Protein AF-A0A6P4YAH0-F1 (afdb_monomer)

Sequence (211 aa):
MAAAREEGESKFSLWLSGQLQDLNVDHEVYGTYISGILDSAETEEEKNEALVDFLSEFVEEDVEETCNRIVQTWLRLTAEAAAADRTDQPDKKTVASVMEKQAATIVKKQGNEENNAATKQALLAQYAEVSDEEDEGYSYSEETSNSDLLGFKNMNKSNVQQAEKQAREKAKEEVRVKREKDKMQREKDKQKAAERKEKEKKRTQKGERRR

Foldseek 3Di:
DPVLQVVLVVVLLVVVCVLCVVLVHDSVPCVVVLVVLLPDPDDLVSSLVVQLVVCCVRDVPCSSVSSNVSNVSSVVSNVVSVVVVVVPPDPVVVVVVVVVVVVVVPPPPPDDPVVVVVVVVVVVVVVVVVPPPPDDDPDPDPDDDPPVVPDDDPCPVVVVVVVVVVVVVVVVVVVVVVVVVVVVVVVVVVVVVVVVVVVVVVVVVVVVVVD

Radius of gyration: 35.67 Å; Cα contacts (8 Å, |Δi|>4): 61; chains: 1; bounding box: 90×43×95 Å

pLDDT: mean 75.58, std 16.95, range [34.34, 94.38]

InterPro domains:
  IPR037666 Coiled-coil domain-containing protein 43 [PTHR31684] (3-211)
  IPR058771 CCDC43, PWI-like domain [PF26091] (8-76)
  IPR060469 Coiled-coil domain-containing protein 43, C-terminal domain [PF27916] (156-211)

Solvent-accessible surface area (backbone atoms only — not comparable to full-atom values): 12359 Å² total; per-residue (Å²): 109,68,66,47,49,54,51,31,49,53,55,44,53,60,51,50,36,54,53,28,50,76,65,74,41,65,36,86,70,47,47,60,53,53,50,53,53,69,70,44,95,65,53,74,68,55,42,36,52,56,40,33,64,61,43,48,79,75,34,92,69,66,38,64,61,51,33,51,51,51,54,52,51,51,55,50,35,53,49,50,25,58,48,54,47,58,70,71,45,76,52,70,66,57,52,50,52,50,50,51,55,51,51,71,68,59,73,68,82,71,92,57,68,66,62,53,52,53,53,53,50,52,52,49,50,63,56,51,72,74,69,74,75,90,75,93,73,95,70,90,74,79,85,77,79,83,71,79,81,70,85,70,80,79,51,64,67,58,51,51,53,50,51,53,51,51,51,55,50,50,56,53,48,53,54,50,52,50,53,49,51,55,50,53,51,54,52,52,53,52,49,54,52,49,51,50,54,49,53,49,52,55,54,55,57,59,54,59,79,73,104

Structure (mmCIF, N/CA/C/O backbone):
data_AF-A0A6P4YAH0-F1
#
_entry.id   AF-A0A6P4YAH0-F1
#
loop_
_atom_site.group_PDB
_atom_site.id
_atom_site.type_symbol
_atom_site.label_atom_id
_atom_site.label_alt_id
_atom_site.label_comp_id
_atom_site.label_asym_id
_atom_site.label_entity_id
_atom_site.label_seq_id
_atom_site.pdbx_PDB_ins_code
_atom_site.Cartn_x
_atom_site.Cartn_y
_atom_site.Cartn_z
_atom_site.occupancy
_atom_site.B_iso_or_equiv
_atom_site.auth_seq_id
_atom_site.auth_comp_id
_atom_site.auth_asym_id
_atom_site.auth_atom_id
_atom_site.pdbx_PDB_model_num
ATOM 1 N N . MET A 1 1 ? -4.296 -2.639 5.238 1.00 51.50 1 MET A N 1
ATOM 2 C CA . MET A 1 1 ? -2.982 -1.978 5.385 1.00 51.50 1 MET A CA 1
ATOM 3 C C . MET A 1 1 ? -1.886 -2.580 4.503 1.00 51.50 1 MET A C 1
ATOM 5 O O . MET A 1 1 ? -1.591 -1.944 3.507 1.00 51.50 1 MET A O 1
ATOM 9 N N . ALA A 1 2 ? -1.301 -3.761 4.764 1.00 52.31 2 ALA A N 1
ATOM 10 C CA . ALA A 1 2 ? -0.191 -4.270 3.924 1.00 52.31 2 ALA A CA 1
ATOM 11 C C . ALA A 1 2 ? -0.632 -4.822 2.547 1.00 52.31 2 ALA A C 1
ATOM 13 O O . ALA A 1 2 ? -0.061 -4.456 1.527 1.00 52.31 2 ALA A O 1
ATOM 14 N N . ALA A 1 3 ? -1.709 -5.615 2.510 1.00 57.88 3 ALA A N 1
ATOM 15 C CA . ALA A 1 3 ? -2.154 -6.305 1.292 1.00 57.88 3 ALA A CA 1
ATOM 16 C C . ALA A 1 3 ? -2.595 -5.359 0.155 1.00 57.88 3 ALA A C 1
ATOM 18 O O . ALA A 1 3 ? -2.270 -5.588 -1.001 1.00 57.88 3 ALA A O 1
ATOM 19 N N . ALA A 1 4 ? -3.279 -4.255 0.476 1.00 60.84 4 ALA A N 1
ATOM 20 C CA . ALA A 1 4 ? -3.731 -3.290 -0.534 1.00 60.84 4 ALA A CA 1
ATOM 21 C C . ALA A 1 4 ? -2.570 -2.511 -1.181 1.00 60.84 4 ALA A C 1
ATOM 23 O O . ALA A 1 4 ? -2.676 -2.075 -2.326 1.00 60.84 4 ALA A O 1
ATOM 24 N N . ARG A 1 5 ? -1.457 -2.339 -0.452 1.00 64.69 5 ARG A N 1
ATOM 25 C CA . ARG A 1 5 ? -0.238 -1.715 -0.980 1.00 64.69 5 ARG A CA 1
ATOM 26 C C . ARG A 1 5 ? 0.499 -2.677 -1.917 1.00 64.69 5 ARG A C 1
ATOM 28 O O . ARG A 1 5 ? 0.848 -2.265 -3.016 1.00 64.69 5 ARG A O 1
ATOM 35 N N . GLU A 1 6 ? 0.629 -3.949 -1.531 1.00 70.25 6 GLU A N 1
ATOM 36 C CA . GLU A 1 6 ? 1.206 -5.002 -2.388 1.00 70.25 6 GLU A CA 1
ATOM 37 C C . GLU A 1 6 ? 0.385 -5.247 -3.666 1.00 70.25 6 GLU A C 1
ATOM 39 O O . GLU A 1 6 ? 0.952 -5.476 -4.734 1.00 70.25 6 GLU A O 1
ATOM 44 N N . GLU A 1 7 ? -0.948 -5.166 -3.602 1.00 75.25 7 GLU A N 1
ATOM 45 C CA . GLU A 1 7 ? -1.806 -5.289 -4.790 1.00 75.25 7 GLU A CA 1
ATOM 46 C C . GLU A 1 7 ? -1.615 -4.123 -5.774 1.00 75.25 7 GLU A C 1
ATOM 48 O O . GLU A 1 7 ? -1.577 -4.334 -6.989 1.00 75.25 7 GLU A O 1
ATOM 53 N N . GLY A 1 8 ? -1.472 -2.895 -5.262 1.00 77.38 8 GLY A N 1
ATOM 54 C CA . GLY A 1 8 ? -1.185 -1.714 -6.080 1.00 77.38 8 GLY A CA 1
ATOM 55 C C . GLY A 1 8 ? 0.176 -1.801 -6.773 1.00 77.38 8 GLY A C 1
ATOM 56 O O . GLY A 1 8 ? 0.282 -1.492 -7.960 1.00 77.38 8 GLY A O 1
ATOM 57 N N . GLU A 1 9 ? 1.183 -2.291 -6.052 1.00 79.94 9 GLU A N 1
ATOM 58 C CA . GLU A 1 9 ? 2.537 -2.519 -6.559 1.00 79.94 9 GLU A CA 1
ATOM 59 C C . GLU A 1 9 ? 2.562 -3.630 -7.616 1.00 79.94 9 GLU A C 1
ATOM 61 O O . GLU A 1 9 ? 3.071 -3.427 -8.713 1.00 79.94 9 GLU A O 1
ATOM 66 N N . SER A 1 10 ? 1.872 -4.747 -7.370 1.00 84.75 10 SER A N 1
ATOM 67 C CA . SER A 1 10 ? 1.739 -5.847 -8.337 1.00 84.75 10 SER A CA 1
ATOM 68 C C . SER A 1 10 ? 1.059 -5.403 -9.638 1.00 84.75 10 SER A C 1
ATOM 70 O O . SER A 1 10 ? 1.478 -5.770 -10.739 1.00 84.75 10 SER A O 1
ATOM 72 N N . LYS A 1 11 ? 0.006 -4.582 -9.529 1.00 88.94 11 LYS A N 1
ATOM 73 C CA . LYS A 1 11 ? -0.699 -4.005 -10.682 1.00 88.94 11 LYS A CA 1
ATOM 74 C C . LYS A 1 11 ? 0.187 -3.028 -11.454 1.00 88.94 11 LYS A C 1
ATOM 76 O O . LYS A 1 11 ? 0.106 -2.989 -12.681 1.00 88.94 11 LYS A O 1
ATOM 81 N N . PHE A 1 12 ? 1.019 -2.259 -10.754 1.00 91.69 12 PHE A N 1
ATOM 82 C CA . PHE A 1 12 ? 1.992 -1.378 -11.384 1.00 91.69 12 PHE A CA 1
ATOM 83 C C . PHE A 1 12 ? 3.076 -2.170 -12.115 1.00 91.69 12 PHE A C 1
ATOM 85 O O . PHE A 1 12 ? 3.307 -1.901 -13.288 1.00 91.69 12 PHE A O 1
ATOM 92 N N . SER A 1 13 ? 3.684 -3.178 -11.482 1.00 90.44 13 SER A N 1
ATOM 93 C CA . SER A 1 13 ? 4.742 -3.989 -12.097 1.00 90.44 13 SER A CA 1
ATOM 94 C C . SER A 1 13 ? 4.273 -4.675 -13.381 1.00 90.44 13 SER A C 1
ATOM 96 O O . SER A 1 13 ? 5.016 -4.718 -14.357 1.00 90.44 13 SER A O 1
ATOM 98 N N . LEU A 1 14 ? 3.024 -5.154 -13.414 1.00 91.75 14 LEU A N 1
ATOM 99 C CA . LEU A 1 14 ? 2.434 -5.787 -14.598 1.00 91.75 14 LEU A CA 1
ATOM 100 C C . LEU A 1 14 ? 2.122 -4.788 -15.724 1.00 91.75 14 LEU A C 1
ATOM 102 O O . LEU A 1 14 ? 2.162 -5.137 -16.900 1.00 91.75 14 LEU A O 1
ATOM 106 N N . TRP A 1 15 ? 1.800 -3.541 -15.378 1.00 94.06 15 TRP A N 1
ATOM 107 C CA . TRP A 1 15 ? 1.650 -2.468 -16.361 1.00 94.06 15 TRP A CA 1
ATOM 108 C C . TRP A 1 15 ? 3.010 -1.996 -16.891 1.00 94.06 15 TRP A C 1
ATOM 110 O O . TRP A 1 15 ? 3.167 -1.809 -18.097 1.00 94.06 15 TRP A O 1
ATOM 120 N N . LEU A 1 16 ? 3.992 -1.834 -16.001 1.00 92.62 16 LEU A N 1
ATOM 121 C CA . LEU A 1 16 ? 5.344 -1.406 -16.341 1.00 92.62 16 LEU A CA 1
ATOM 122 C C . LEU A 1 16 ? 6.031 -2.430 -17.249 1.00 92.62 16 LEU A C 1
ATOM 124 O O . LEU A 1 16 ? 6.678 -2.034 -18.210 1.00 92.62 16 LEU A O 1
ATOM 128 N N . SER A 1 17 ? 5.850 -3.731 -17.001 1.00 91.94 17 SER A N 1
ATOM 129 C CA . SER A 1 17 ? 6.415 -4.773 -17.864 1.00 91.94 17 SER A CA 1
ATOM 130 C C . SER A 1 17 ? 5.880 -4.706 -19.292 1.00 91.94 17 SER A C 1
ATOM 132 O O . SER A 1 17 ? 6.672 -4.753 -20.228 1.00 91.94 17 SER A O 1
ATOM 134 N N . GLY A 1 18 ? 4.568 -4.517 -19.467 1.00 91.62 18 GLY A N 1
ATOM 135 C CA . GLY A 1 18 ? 3.970 -4.309 -20.788 1.00 91.62 18 GLY A CA 1
ATOM 136 C C . GLY A 1 18 ? 4.511 -3.053 -21.472 1.00 91.62 18 GLY A C 1
ATOM 137 O O . GLY A 1 18 ? 4.850 -3.090 -22.649 1.00 91.62 18 GLY A O 1
ATOM 138 N N . GLN A 1 19 ? 4.681 -1.967 -20.714 1.00 90.56 19 GLN A N 1
ATOM 139 C CA . GLN A 1 19 ? 5.218 -0.723 -21.256 1.00 90.56 19 GLN A CA 1
ATOM 140 C C . GLN A 1 19 ? 6.675 -0.845 -21.716 1.00 90.56 19 GLN A C 1
ATOM 142 O O . GLN A 1 19 ? 7.034 -0.355 -22.781 1.00 90.56 19 GLN A O 1
ATOM 147 N N . LEU A 1 20 ? 7.520 -1.497 -20.916 1.00 89.50 20 LEU A N 1
ATOM 148 C CA . LEU A 1 20 ? 8.922 -1.725 -21.264 1.00 89.50 20 LEU A CA 1
ATOM 149 C C . LEU A 1 20 ? 9.048 -2.696 -22.440 1.00 89.50 20 LEU A C 1
ATOM 151 O O . LEU A 1 20 ? 9.897 -2.497 -23.302 1.00 89.50 20 LEU A O 1
ATOM 155 N N . GLN A 1 21 ? 8.163 -3.691 -22.526 1.00 89.69 21 GLN A N 1
ATOM 156 C CA . GLN A 1 21 ? 8.115 -4.616 -23.653 1.00 89.69 21 GLN A CA 1
ATOM 157 C C . GLN A 1 21 ? 7.769 -3.907 -24.972 1.00 89.69 21 GLN A C 1
ATOM 159 O O . GLN A 1 21 ? 8.399 -4.198 -25.989 1.00 89.69 21 GLN A O 1
ATOM 164 N N . ASP A 1 22 ? 6.830 -2.957 -24.958 1.00 89.25 22 ASP A N 1
ATOM 165 C CA . ASP A 1 22 ? 6.484 -2.145 -26.134 1.00 89.25 22 ASP A CA 1
ATOM 166 C C . ASP A 1 22 ? 7.658 -1.260 -26.591 1.00 89.25 22 ASP A C 1
ATOM 168 O O . 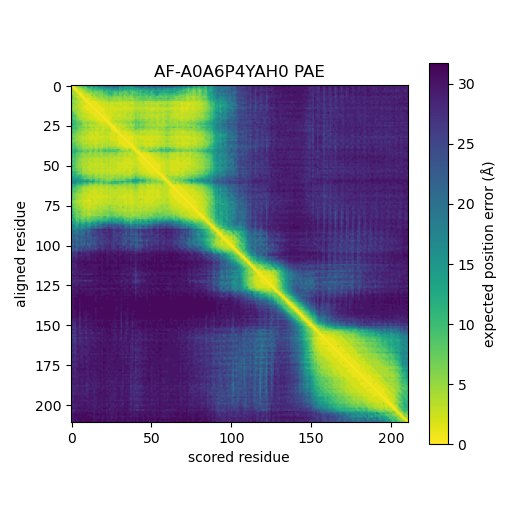ASP A 1 22 ? 7.848 -1.037 -27.786 1.00 89.25 22 ASP A O 1
ATOM 172 N N . LEU A 1 23 ? 8.484 -0.809 -25.642 1.00 85.75 23 LEU A N 1
ATOM 173 C CA . LEU A 1 23 ? 9.707 -0.033 -25.881 1.00 85.75 23 LEU A CA 1
ATOM 174 C C . LEU A 1 23 ? 10.931 -0.910 -26.190 1.00 85.75 23 LEU A C 1
ATOM 176 O O . LEU A 1 23 ? 12.027 -0.392 -26.381 1.00 85.75 23 LEU A O 1
ATOM 180 N N . ASN A 1 24 ? 10.758 -2.236 -26.245 1.00 85.00 24 ASN A N 1
ATOM 181 C CA . ASN A 1 24 ? 11.826 -3.214 -26.453 1.00 85.00 24 ASN A CA 1
ATOM 182 C C . ASN A 1 24 ? 12.952 -3.144 -25.390 1.00 85.00 24 ASN A C 1
ATOM 184 O O . ASN A 1 24 ? 14.110 -3.460 -25.669 1.00 85.00 24 ASN A O 1
ATOM 188 N N . VAL A 1 25 ? 12.593 -2.750 -24.164 1.00 86.44 25 VAL A N 1
ATOM 189 C CA . VAL A 1 25 ? 13.450 -2.687 -22.972 1.00 86.44 25 VAL A CA 1
ATOM 190 C C . VAL A 1 25 ? 13.214 -3.924 -22.099 1.00 86.44 25 VAL A C 1
ATOM 192 O O . VAL A 1 25 ? 12.079 -4.362 -21.901 1.00 86.44 25 VAL A O 1
ATOM 195 N N . ASP A 1 26 ? 14.286 -4.501 -21.552 1.00 89.38 26 ASP A N 1
ATOM 196 C CA . ASP A 1 26 ? 14.199 -5.711 -20.728 1.00 89.38 26 ASP A CA 1
ATOM 197 C C . ASP A 1 26 ? 13.546 -5.441 -19.358 1.00 89.38 26 ASP A C 1
ATOM 199 O O . ASP A 1 26 ? 14.162 -4.946 -18.411 1.00 89.38 26 ASP A O 1
ATOM 203 N N . HIS A 1 27 ? 12.270 -5.797 -19.240 1.00 86.81 27 HIS A N 1
ATOM 204 C CA . HIS A 1 27 ? 11.507 -5.595 -18.015 1.00 86.81 27 HIS A CA 1
ATOM 205 C C . HIS A 1 27 ? 11.985 -6.428 -16.811 1.00 86.81 27 HIS A C 1
ATOM 207 O O . HIS A 1 27 ? 11.740 -6.002 -15.680 1.00 86.81 27 HIS A O 1
ATOM 213 N N . GLU A 1 28 ? 12.647 -7.578 -17.006 1.00 86.12 28 GLU A N 1
ATOM 214 C CA . GLU A 1 28 ? 13.105 -8.424 -15.890 1.00 86.12 28 GLU A CA 1
ATOM 215 C C . GLU A 1 28 ? 14.269 -7.766 -15.144 1.00 86.12 28 GLU A C 1
ATOM 217 O O . GLU A 1 28 ? 14.359 -7.840 -13.916 1.00 86.12 28 GLU A O 1
ATOM 222 N N . VAL A 1 29 ? 15.130 -7.068 -15.886 1.00 87.00 29 VAL A N 1
ATOM 223 C CA . VAL A 1 29 ? 16.277 -6.345 -15.332 1.00 87.00 29 VAL A CA 1
ATOM 224 C C . VAL A 1 29 ? 15.857 -4.952 -14.867 1.00 87.00 29 VAL A C 1
ATOM 226 O O . VAL A 1 29 ? 16.105 -4.569 -13.723 1.00 87.00 29 VAL A O 1
ATOM 229 N N . TYR A 1 30 ? 15.179 -4.195 -15.729 1.00 89.56 30 TYR A N 1
ATOM 230 C CA . TYR A 1 30 ? 14.964 -2.764 -15.512 1.00 89.56 30 TYR A CA 1
ATOM 231 C C . TYR A 1 30 ? 13.688 -2.438 -14.731 1.00 89.56 30 TYR A C 1
ATOM 233 O O . TYR A 1 30 ? 13.609 -1.382 -14.106 1.00 89.56 30 TYR A O 1
ATOM 241 N N . GLY A 1 31 ? 12.711 -3.349 -14.677 1.00 89.88 31 GLY A N 1
ATOM 242 C CA . GLY A 1 31 ? 11.470 -3.129 -13.930 1.00 89.88 31 GLY A CA 1
ATOM 243 C C . GLY A 1 31 ? 11.699 -2.946 -12.425 1.00 89.88 31 GLY A C 1
ATOM 244 O O . GLY A 1 31 ? 11.070 -2.090 -11.800 1.00 89.88 31 GLY A O 1
ATOM 245 N N . THR A 1 32 ? 12.638 -3.700 -11.844 1.00 90.44 32 THR A N 1
ATOM 246 C CA . THR A 1 32 ? 12.995 -3.585 -10.417 1.00 90.44 32 THR A CA 1
ATOM 247 C C . THR A 1 32 ? 13.746 -2.290 -10.117 1.00 90.44 32 THR A C 1
ATOM 249 O O . THR A 1 32 ? 13.465 -1.636 -9.115 1.00 90.44 32 THR A O 1
ATOM 252 N N . TYR A 1 33 ? 14.641 -1.878 -11.017 1.00 91.38 33 TYR A N 1
ATOM 253 C CA . TYR A 1 33 ? 15.384 -0.626 -10.907 1.00 91.38 33 TYR A CA 1
ATOM 254 C C . TYR A 1 33 ? 14.462 0.597 -10.996 1.00 91.38 33 TYR A C 1
ATOM 256 O O . TYR A 1 33 ? 14.488 1.451 -10.113 1.00 91.38 33 TYR A O 1
ATOM 264 N N . ILE A 1 34 ? 13.575 0.632 -11.995 1.00 91.31 34 ILE A N 1
ATOM 265 C CA . ILE A 1 34 ? 12.576 1.697 -12.164 1.00 91.31 34 ILE A CA 1
ATOM 266 C C . ILE A 1 34 ? 11.644 1.773 -10.951 1.00 91.31 34 ILE A C 1
ATOM 268 O O . ILE A 1 34 ? 11.363 2.861 -10.454 1.00 91.31 34 ILE A O 1
ATOM 272 N N . SER A 1 35 ? 11.197 0.626 -10.433 1.00 90.81 35 SER A N 1
ATOM 273 C CA . SER A 1 35 ? 10.380 0.595 -9.212 1.00 90.81 35 SER A CA 1
ATOM 274 C C . SER A 1 35 ? 11.147 1.158 -8.008 1.00 90.81 35 SER A C 1
ATOM 276 O O . SER A 1 35 ? 10.574 1.896 -7.213 1.00 90.81 35 SER A O 1
ATOM 278 N N . GLY A 1 36 ? 12.453 0.888 -7.911 1.00 90.81 36 GLY A N 1
ATOM 279 C CA . GLY A 1 36 ? 13.329 1.457 -6.884 1.00 90.81 36 GLY A CA 1
ATOM 280 C C . GLY A 1 36 ? 13.497 2.976 -6.984 1.00 90.81 36 GLY A C 1
ATOM 281 O O . GLY A 1 36 ? 13.461 3.651 -5.957 1.00 90.81 36 GLY A O 1
ATOM 282 N N . ILE A 1 37 ? 13.614 3.527 -8.200 1.00 91.56 37 ILE A N 1
ATOM 283 C CA . ILE A 1 37 ? 13.606 4.986 -8.423 1.00 91.56 37 ILE A CA 1
ATOM 284 C C . ILE A 1 37 ? 12.273 5.577 -7.945 1.00 91.56 37 ILE A C 1
ATOM 286 O O . ILE A 1 37 ? 12.234 6.594 -7.261 1.00 91.56 37 ILE A O 1
ATOM 290 N N . LEU A 1 38 ? 11.155 4.924 -8.258 1.00 90.19 38 LEU A N 1
ATOM 291 C CA . LEU A 1 38 ? 9.823 5.435 -7.933 1.00 90.19 38 LEU A CA 1
ATOM 292 C C . LEU A 1 38 ? 9.454 5.329 -6.445 1.00 90.19 38 LEU A C 1
ATOM 294 O O . LEU A 1 38 ? 8.657 6.144 -5.962 1.00 90.19 38 LEU A O 1
ATOM 298 N N . ASP A 1 39 ? 10.026 4.370 -5.714 1.00 88.56 39 ASP A N 1
ATOM 299 C CA . ASP A 1 39 ? 9.864 4.220 -4.259 1.00 88.56 39 ASP A CA 1
ATOM 300 C C . ASP A 1 39 ? 10.841 5.102 -3.453 1.00 88.56 39 ASP A C 1
ATOM 302 O O . ASP A 1 39 ? 10.742 5.179 -2.226 1.00 88.56 39 ASP A O 1
ATOM 306 N N . SER A 1 40 ? 11.752 5.830 -4.117 1.00 87.62 40 SER A N 1
ATOM 307 C CA . SER A 1 40 ? 12.626 6.804 -3.453 1.00 87.62 40 SER A CA 1
ATOM 308 C C . SER A 1 40 ? 11.806 7.910 -2.761 1.00 87.62 40 SER A C 1
ATOM 310 O O . SER A 1 40 ? 10.653 8.193 -3.106 1.00 87.62 40 SER A O 1
ATOM 312 N N . ALA A 1 41 ? 12.387 8.561 -1.751 1.00 80.69 41 ALA A N 1
ATOM 313 C CA . ALA A 1 41 ? 11.739 9.663 -1.028 1.00 80.69 41 ALA A CA 1
ATOM 314 C C . ALA A 1 41 ? 11.835 11.023 -1.759 1.00 80.69 41 ALA A C 1
ATOM 316 O O . ALA A 1 41 ? 11.549 12.057 -1.156 1.00 80.69 41 ALA A O 1
ATOM 317 N N . GLU A 1 42 ? 12.260 11.014 -3.022 1.00 84.88 42 GLU A N 1
ATOM 318 C CA . GLU A 1 42 ? 12.498 12.190 -3.866 1.00 84.88 42 GLU A CA 1
ATOM 319 C C . GLU A 1 42 ? 11.190 12.784 -4.413 1.00 84.88 42 GLU A C 1
ATOM 321 O O . GLU A 1 42 ? 10.121 12.153 -4.355 1.00 84.88 42 GLU A O 1
ATOM 326 N N . THR A 1 43 ? 11.255 14.017 -4.923 1.00 89.50 43 THR A N 1
ATOM 327 C CA . THR A 1 43 ? 10.088 14.683 -5.520 1.00 89.50 43 THR A CA 1
ATOM 328 C C . THR A 1 43 ? 9.688 14.052 -6.854 1.00 89.50 43 THR A C 1
ATOM 330 O O . THR A 1 43 ? 10.410 13.244 -7.437 1.00 89.50 43 THR A O 1
ATOM 333 N N . GLU A 1 44 ? 8.495 14.398 -7.348 1.00 88.00 44 GLU A N 1
ATOM 334 C CA . GLU A 1 44 ? 8.029 13.941 -8.662 1.00 88.00 44 GLU A CA 1
ATOM 335 C C . GLU A 1 44 ? 8.995 14.367 -9.775 1.00 88.00 44 GLU A C 1
ATOM 337 O O . GLU A 1 44 ? 9.295 13.567 -10.661 1.00 88.00 44 GLU A O 1
ATOM 342 N N . GLU A 1 45 ? 9.515 15.596 -9.700 1.00 89.38 45 GLU A N 1
ATOM 343 C CA . GLU A 1 45 ? 10.476 16.120 -10.669 1.00 89.38 45 GLU A CA 1
ATOM 344 C C . GLU A 1 45 ? 11.805 15.357 -10.640 1.00 89.38 45 GLU A C 1
ATOM 346 O O . GLU A 1 45 ? 12.295 14.971 -11.696 1.00 89.38 45 GLU A O 1
ATOM 351 N N . GLU A 1 46 ? 12.348 15.076 -9.453 1.00 91.94 46 GLU A N 1
ATOM 352 C CA . GLU A 1 46 ? 13.607 14.332 -9.286 1.00 91.94 46 GLU A CA 1
ATOM 353 C C . GLU A 1 46 ? 13.485 12.888 -9.800 1.00 91.94 46 GLU A C 1
ATOM 355 O O . GLU A 1 46 ? 14.354 12.399 -10.523 1.00 91.94 46 GLU A O 1
ATOM 360 N N . LYS A 1 47 ? 12.360 12.220 -9.509 1.00 91.69 47 LYS A N 1
ATOM 361 C CA . LYS A 1 47 ? 12.072 10.871 -10.026 1.00 91.69 47 LYS A CA 1
ATOM 362 C C . LYS A 1 47 ? 11.977 10.846 -11.542 1.00 91.69 47 LYS A C 1
ATOM 364 O O . LYS A 1 47 ? 12.406 9.878 -12.165 1.00 91.69 47 LYS A O 1
ATOM 369 N N . ASN A 1 48 ? 11.382 11.883 -12.125 1.00 91.31 48 ASN A N 1
ATOM 370 C CA . ASN A 1 48 ? 11.258 12.014 -13.567 1.00 91.31 48 ASN A CA 1
ATOM 371 C C . ASN A 1 48 ? 12.623 12.277 -14.212 1.00 91.31 48 ASN A C 1
ATOM 373 O O . ASN A 1 48 ? 12.965 11.601 -15.172 1.00 91.31 48 ASN A O 1
ATOM 377 N N . GLU A 1 49 ? 13.437 13.168 -13.641 1.00 92.88 49 GLU A N 1
ATOM 378 C CA . GLU A 1 49 ? 14.802 13.435 -14.110 1.00 92.88 49 GLU A CA 1
ATOM 379 C C . GLU A 1 49 ? 15.666 12.165 -14.089 1.00 92.88 49 GLU A C 1
ATOM 381 O O . GLU A 1 49 ? 16.268 11.821 -15.104 1.00 92.88 49 GLU A O 1
ATOM 386 N N . ALA A 1 50 ? 15.647 11.407 -12.986 1.00 93.06 50 ALA A N 1
ATOM 387 C CA . ALA A 1 50 ? 16.364 10.136 -12.879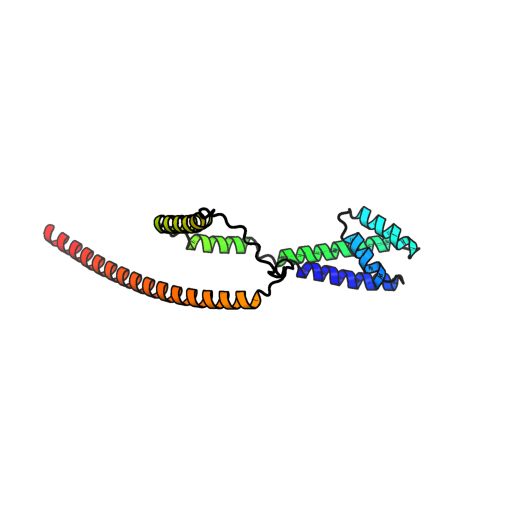 1.00 93.06 50 ALA A CA 1
ATOM 388 C C . ALA A 1 50 ? 15.868 9.087 -13.892 1.00 93.06 50 ALA A C 1
ATOM 390 O O . ALA A 1 50 ? 16.660 8.340 -14.466 1.00 93.06 50 ALA A O 1
ATOM 391 N N . LEU A 1 51 ? 14.553 9.031 -14.131 1.00 92.31 51 LEU A N 1
ATOM 392 C CA . LEU A 1 51 ? 13.960 8.143 -15.131 1.00 92.31 51 LEU A CA 1
ATOM 393 C C . LEU A 1 51 ? 14.312 8.544 -16.560 1.00 92.31 51 LEU A C 1
ATOM 395 O O . LEU A 1 51 ? 14.543 7.659 -17.377 1.00 92.31 51 LEU A O 1
ATOM 399 N N . VAL A 1 52 ? 14.334 9.840 -16.871 1.00 92.50 52 VAL A N 1
ATOM 400 C CA . VAL A 1 52 ? 14.719 10.359 -18.188 1.00 92.50 52 VAL A CA 1
ATOM 401 C C . VAL A 1 52 ? 16.192 10.084 -18.450 1.00 92.50 52 VAL A C 1
ATOM 403 O O . VAL A 1 52 ? 16.499 9.550 -19.509 1.00 92.50 52 VAL A O 1
ATOM 406 N N . ASP A 1 53 ? 17.080 10.360 -17.492 1.00 92.44 53 ASP A N 1
ATOM 407 C CA . ASP A 1 53 ? 18.511 10.051 -17.618 1.00 92.44 53 ASP A CA 1
ATOM 408 C C . ASP A 1 53 ? 18.716 8.559 -17.917 1.00 92.44 53 ASP A C 1
ATOM 410 O O . ASP A 1 53 ? 19.340 8.195 -18.912 1.00 92.44 53 ASP A O 1
ATOM 414 N N . PHE A 1 54 ? 18.056 7.690 -17.148 1.00 90.88 54 PHE A N 1
ATOM 415 C CA . PHE A 1 54 ? 18.135 6.245 -17.331 1.00 90.88 54 PHE A CA 1
ATOM 416 C C . PHE A 1 54 ? 17.502 5.735 -18.643 1.00 90.88 54 PHE A C 1
ATOM 418 O O . PHE A 1 54 ? 18.116 4.950 -19.362 1.00 90.88 54 PHE A O 1
ATOM 425 N N . LEU A 1 55 ? 16.270 6.141 -18.973 1.00 88.81 55 LEU A N 1
ATOM 426 C CA . LEU A 1 55 ? 15.558 5.639 -20.156 1.00 88.81 55 LEU A CA 1
ATOM 427 C C . LEU A 1 55 ? 16.046 6.269 -21.465 1.00 88.81 55 LEU A C 1
ATOM 429 O O . LEU A 1 55 ? 15.853 5.656 -22.514 1.00 88.81 55 LEU A O 1
ATOM 433 N N . SER A 1 56 ? 16.720 7.423 -21.417 1.00 90.00 56 SER A N 1
ATOM 434 C CA . SER A 1 56 ? 17.321 8.059 -22.599 1.00 90.00 56 SER A CA 1
ATOM 435 C C . SER A 1 56 ? 18.436 7.230 -23.244 1.00 90.00 56 SER A C 1
ATOM 437 O O . SER A 1 56 ? 18.733 7.414 -24.421 1.00 90.00 56 SER A O 1
ATOM 439 N N . GLU A 1 57 ? 19.031 6.284 -22.506 1.00 88.38 57 GLU A N 1
ATOM 440 C CA . GLU A 1 57 ? 20.017 5.342 -23.051 1.00 88.38 57 GLU A CA 1
ATOM 441 C C . GLU A 1 57 ? 19.373 4.289 -23.973 1.00 88.38 57 GLU A C 1
ATOM 443 O O . GLU A 1 57 ? 20.031 3.745 -24.860 1.00 88.38 57 GLU A O 1
ATOM 448 N N . PHE A 1 58 ? 18.081 4.006 -23.787 1.00 84.06 58 PHE A N 1
ATOM 449 C CA . PHE A 1 58 ? 17.365 2.935 -24.490 1.00 84.06 58 PHE A CA 1
ATOM 450 C C . PHE A 1 58 ? 16.335 3.452 -25.490 1.00 84.06 58 PHE A C 1
ATOM 452 O O . PHE A 1 58 ? 16.034 2.784 -26.479 1.00 84.06 58 PHE A O 1
ATOM 459 N N . VA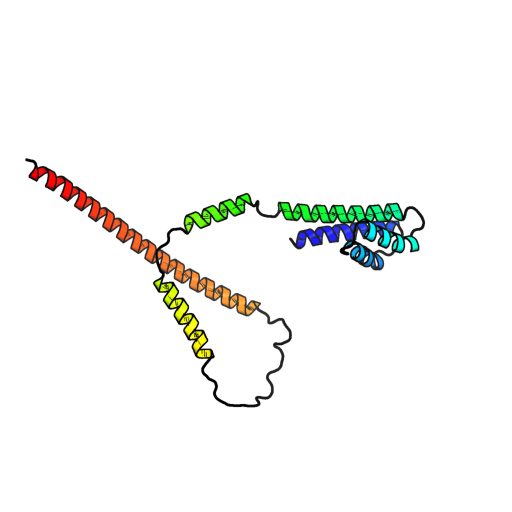L A 1 59 ? 15.761 4.615 -25.205 1.00 83.25 59 VAL A N 1
ATOM 460 C CA . VAL A 1 59 ? 14.674 5.221 -25.962 1.00 83.25 59 VAL A CA 1
ATOM 461 C C . VAL A 1 59 ? 15.162 6.590 -26.426 1.00 83.25 59 VAL A C 1
ATOM 463 O O . VAL A 1 59 ? 15.637 7.380 -25.622 1.00 83.25 59 VAL A O 1
ATOM 466 N N . GLU A 1 60 ? 15.072 6.867 -27.725 1.00 76.94 60 GLU A N 1
ATOM 467 C CA . GLU A 1 60 ? 15.539 8.137 -28.310 1.00 76.94 60 GLU A CA 1
ATOM 468 C C . GLU A 1 60 ? 14.385 9.120 -28.590 1.00 76.94 60 GLU A C 1
ATOM 470 O O . GLU A 1 60 ? 14.602 10.329 -28.662 1.00 76.94 60 GLU A O 1
ATOM 475 N N . GLU A 1 61 ? 13.151 8.623 -28.725 1.00 80.56 61 GLU A N 1
ATOM 476 C CA . GLU A 1 61 ? 11.953 9.402 -29.067 1.00 80.56 61 GLU A CA 1
ATOM 477 C C . GLU A 1 61 ? 10.900 9.266 -27.954 1.00 80.56 61 GLU A C 1
ATOM 479 O O . GLU A 1 61 ? 10.727 8.193 -27.382 1.00 80.56 61 GLU A O 1
ATOM 484 N N . ASP A 1 62 ? 10.221 10.361 -27.606 1.00 84.25 62 ASP A N 1
ATOM 485 C CA . ASP A 1 62 ? 9.153 10.407 -26.590 1.00 84.25 62 ASP A CA 1
ATOM 486 C C . ASP A 1 62 ? 9.539 9.911 -25.174 1.00 84.25 62 ASP A C 1
ATOM 488 O O . ASP A 1 62 ? 8.682 9.509 -24.376 1.00 84.25 62 ASP A O 1
ATOM 492 N N . VAL A 1 63 ? 10.831 9.975 -24.822 1.00 87.88 63 VAL A N 1
ATOM 493 C CA . VAL A 1 63 ? 11.362 9.568 -23.503 1.00 87.88 63 VAL A CA 1
ATOM 494 C C . VAL A 1 63 ? 10.681 10.330 -22.376 1.00 87.88 63 VAL A C 1
ATOM 496 O O . VAL A 1 63 ? 10.141 9.723 -21.457 1.00 87.88 63 VAL A O 1
ATOM 499 N N . GLU A 1 64 ? 10.654 11.660 -22.462 1.00 87.88 64 GLU A N 1
ATOM 500 C CA . GLU A 1 64 ? 10.071 12.513 -21.424 1.00 87.88 64 GLU A CA 1
ATOM 501 C C . GLU A 1 64 ? 8.577 12.227 -21.226 1.00 87.88 64 GLU A C 1
ATOM 503 O O . GLU A 1 64 ? 8.101 12.165 -20.091 1.00 87.88 64 GLU A O 1
ATOM 508 N N . GLU A 1 65 ? 7.821 12.007 -22.306 1.00 89.50 65 GLU A N 1
ATOM 509 C CA . GLU A 1 65 ? 6.393 11.682 -22.223 1.00 89.50 65 GLU A CA 1
ATOM 510 C C . GLU A 1 65 ? 6.176 10.296 -21.599 1.00 89.50 65 GLU A C 1
ATOM 512 O O . GLU A 1 65 ? 5.300 10.107 -20.746 1.00 89.50 65 GLU A O 1
ATOM 517 N N . THR A 1 66 ? 7.028 9.335 -21.955 1.00 88.62 66 THR A N 1
ATOM 518 C CA . THR A 1 66 ? 7.016 7.986 -21.389 1.00 88.62 66 THR A CA 1
ATOM 519 C C . THR A 1 66 ? 7.347 7.997 -19.897 1.00 88.62 66 THR A C 1
ATOM 521 O O . THR A 1 66 ? 6.605 7.397 -19.113 1.00 88.62 66 THR A O 1
ATOM 524 N N . CYS A 1 67 ? 8.390 8.719 -19.482 1.00 91.00 67 CYS A N 1
ATOM 525 C CA . CYS A 1 67 ? 8.783 8.880 -18.081 1.00 91.00 67 CYS A CA 1
ATOM 526 C C . CYS A 1 67 ? 7.678 9.556 -17.264 1.00 91.00 67 CYS A C 1
ATOM 528 O O . CYS A 1 67 ? 7.265 9.025 -16.230 1.00 91.00 67 CYS A O 1
ATOM 530 N N . ASN A 1 68 ? 7.103 10.652 -17.774 1.00 91.25 68 ASN A N 1
ATOM 531 C CA . ASN A 1 68 ? 5.951 11.311 -17.154 1.00 91.25 68 ASN A CA 1
ATOM 532 C C . ASN A 1 68 ? 4.779 10.339 -16.966 1.00 91.25 68 ASN A C 1
ATOM 534 O O . ASN A 1 68 ? 4.179 10.271 -15.892 1.00 91.25 68 ASN A O 1
ATOM 538 N N . ARG A 1 69 ? 4.460 9.536 -17.986 1.00 92.12 69 ARG A N 1
ATOM 539 C CA . ARG A 1 69 ? 3.381 8.544 -17.916 1.00 92.12 69 ARG A CA 1
ATOM 540 C C . ARG A 1 69 ? 3.654 7.458 -16.872 1.00 92.12 69 ARG A C 1
ATOM 542 O O . ARG A 1 69 ? 2.716 7.035 -16.189 1.00 92.12 69 ARG A O 1
ATOM 549 N N . ILE A 1 70 ? 4.902 7.008 -16.739 1.00 92.38 70 ILE A N 1
ATOM 550 C CA . ILE A 1 70 ? 5.319 6.031 -15.721 1.00 92.38 70 ILE A CA 1
ATOM 551 C C . ILE A 1 70 ? 5.115 6.610 -14.316 1.00 92.38 70 ILE A C 1
ATOM 553 O O . ILE A 1 70 ? 4.418 5.996 -13.503 1.00 92.38 70 ILE A O 1
ATOM 557 N N . VAL A 1 71 ? 5.632 7.815 -14.061 1.00 92.00 71 VAL A N 1
ATOM 558 C CA . VAL A 1 71 ? 5.516 8.504 -12.766 1.00 92.00 71 VAL A CA 1
ATOM 559 C C . VAL A 1 71 ? 4.050 8.765 -12.402 1.00 92.00 71 VAL A C 1
ATOM 561 O O . VAL A 1 71 ? 3.607 8.434 -11.301 1.00 92.00 71 VAL A O 1
ATOM 564 N N . GLN A 1 72 ? 3.24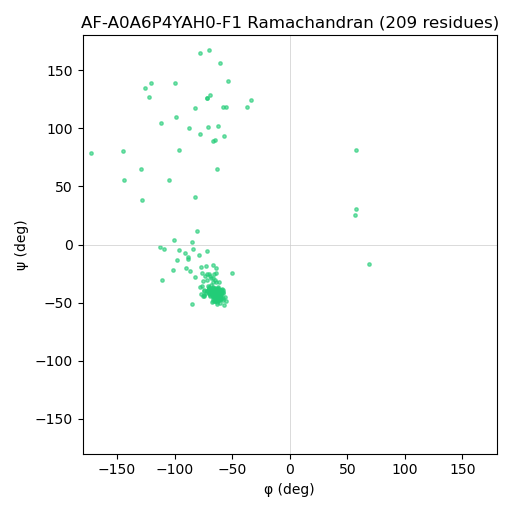6 9.259 -13.344 1.00 92.31 72 GLN A N 1
ATOM 565 C CA . GLN A 1 72 ? 1.815 9.506 -13.134 1.00 92.31 72 GLN A CA 1
ATOM 566 C C . GLN A 1 72 ? 1.029 8.220 -12.852 1.00 92.31 72 GLN A C 1
ATOM 568 O O . GLN A 1 72 ? 0.134 8.194 -12.003 1.00 92.31 72 GLN A O 1
ATOM 573 N N . THR A 1 73 ? 1.367 7.119 -13.529 1.00 91.81 73 THR A N 1
ATOM 574 C CA . THR A 1 73 ? 0.710 5.826 -13.291 1.00 91.81 73 THR A CA 1
ATOM 575 C C . THR A 1 73 ? 1.062 5.269 -11.913 1.00 91.81 73 THR A C 1
ATOM 577 O O . THR A 1 73 ? 0.172 4.767 -11.221 1.00 91.81 73 THR A O 1
ATOM 580 N N . TRP A 1 74 ? 2.316 5.423 -11.479 1.00 91.81 74 TRP A N 1
ATOM 581 C CA . TRP A 1 74 ? 2.754 5.088 -10.124 1.00 91.81 74 TRP A CA 1
ATOM 582 C C . TRP A 1 74 ? 2.011 5.905 -9.061 1.00 91.81 74 TRP A C 1
ATO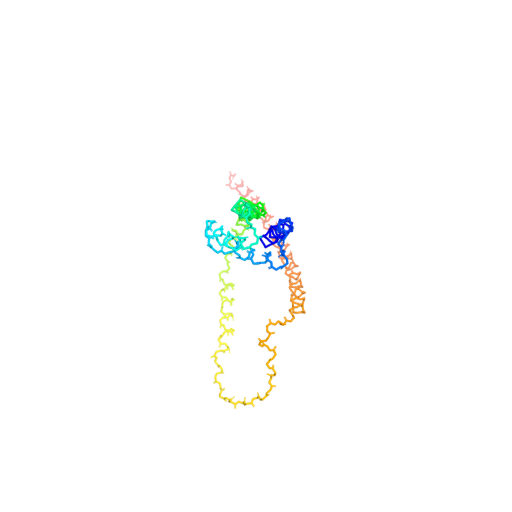M 584 O O . TRP A 1 74 ? 1.418 5.338 -8.141 1.00 91.81 74 TRP A O 1
ATOM 594 N N . LEU A 1 75 ? 1.951 7.231 -9.215 1.00 89.06 75 LEU A N 1
ATOM 595 C CA . LEU A 1 75 ? 1.229 8.122 -8.299 1.00 89.06 75 LEU A CA 1
ATOM 596 C C . LEU A 1 75 ? -0.265 7.790 -8.228 1.00 89.06 75 LEU A C 1
ATOM 598 O O . LEU A 1 75 ? -0.852 7.756 -7.146 1.00 89.06 75 LEU A O 1
ATOM 602 N N . ARG A 1 76 ? -0.893 7.481 -9.367 1.00 90.56 76 ARG A N 1
ATOM 603 C CA . ARG A 1 76 ? -2.302 7.080 -9.404 1.00 90.56 76 ARG A CA 1
ATOM 604 C C . ARG A 1 76 ? -2.544 5.777 -8.645 1.00 90.56 76 ARG A C 1
ATOM 606 O O . ARG A 1 76 ? -3.480 5.708 -7.854 1.00 90.56 76 ARG A O 1
ATOM 613 N N . LEU A 1 77 ? -1.724 4.751 -8.873 1.00 87.62 77 LEU A N 1
ATOM 614 C CA . LEU A 1 77 ? -1.899 3.439 -8.240 1.00 87.62 77 LEU A CA 1
ATOM 615 C C . LEU A 1 77 ? -1.583 3.469 -6.741 1.00 87.62 77 LEU A C 1
ATOM 617 O O . LEU A 1 77 ? -2.309 2.864 -5.951 1.00 87.62 77 LEU A O 1
ATOM 621 N N . THR A 1 78 ? -0.570 4.231 -6.331 1.00 85.19 78 THR A N 1
ATOM 622 C CA . THR A 1 78 ? -0.262 4.455 -4.910 1.00 85.19 78 THR A CA 1
ATOM 623 C C . THR A 1 78 ? -1.364 5.261 -4.213 1.00 85.19 78 THR A C 1
ATOM 625 O O . THR A 1 78 ? -1.754 4.930 -3.090 1.00 85.19 78 THR A O 1
ATOM 628 N N . ALA A 1 79 ? -1.952 6.258 -4.884 1.00 85.19 79 ALA A N 1
ATOM 629 C CA . ALA A 1 79 ? -3.105 6.999 -4.374 1.00 85.19 79 ALA A CA 1
ATOM 630 C C . ALA A 1 79 ? -4.376 6.134 -4.278 1.00 85.19 79 ALA A C 1
ATOM 632 O O . ALA A 1 79 ? -5.092 6.223 -3.276 1.00 85.19 79 ALA A O 1
ATOM 633 N N . GLU A 1 80 ? -4.647 5.282 -5.275 1.00 84.75 80 GLU A N 1
ATOM 634 C CA . GLU A 1 80 ? -5.744 4.300 -5.261 1.00 84.75 80 GLU A CA 1
ATOM 635 C C . GLU A 1 80 ? -5.585 3.316 -4.090 1.00 84.75 80 GLU A C 1
ATOM 637 O O . GLU A 1 80 ? -6.531 3.120 -3.325 1.00 84.75 80 GLU A O 1
ATOM 642 N N . ALA A 1 81 ? -4.382 2.772 -3.878 1.00 79.31 81 ALA A N 1
ATOM 643 C CA . ALA A 1 81 ? -4.080 1.891 -2.747 1.00 79.31 81 ALA A CA 1
ATOM 644 C C . ALA A 1 81 ? -4.267 2.602 -1.390 1.00 79.31 81 ALA A C 1
ATOM 646 O O . ALA A 1 81 ? -4.873 2.055 -0.466 1.00 79.31 81 ALA A O 1
ATOM 647 N N . ALA A 1 82 ? -3.832 3.862 -1.277 1.00 76.94 82 ALA A N 1
ATOM 648 C CA . ALA A 1 82 ? -4.026 4.677 -0.076 1.00 76.94 82 ALA A CA 1
ATOM 649 C C . ALA A 1 82 ? -5.493 5.098 0.152 1.00 76.94 82 ALA A C 1
ATOM 651 O O . ALA A 1 82 ? -5.896 5.423 1.275 1.00 76.94 82 ALA A O 1
ATOM 652 N N . ALA A 1 83 ? -6.310 5.163 -0.901 1.00 77.31 83 ALA A N 1
ATOM 653 C CA . ALA A 1 83 ? -7.746 5.407 -0.797 1.00 77.31 83 ALA A CA 1
ATOM 654 C C . ALA A 1 83 ? -8.496 4.140 -0.358 1.00 77.31 83 ALA A C 1
ATOM 656 O O . ALA A 1 83 ? -9.333 4.225 0.542 1.00 77.31 83 ALA A O 1
ATOM 657 N N . ALA A 1 84 ? -8.138 2.979 -0.914 1.00 71.88 84 ALA A N 1
ATOM 658 C CA . ALA A 1 84 ? -8.696 1.683 -0.536 1.00 71.88 84 ALA A CA 1
ATOM 659 C C . ALA A 1 84 ? -8.448 1.355 0.951 1.00 71.88 84 ALA A C 1
ATOM 661 O O . ALA A 1 84 ? -9.354 0.892 1.647 1.00 71.88 84 ALA A O 1
ATOM 662 N N . ASP A 1 85 ? -7.266 1.696 1.477 1.00 65.06 85 ASP A N 1
ATOM 663 C CA . ASP A 1 85 ? -6.946 1.515 2.901 1.00 65.06 85 ASP A CA 1
ATOM 664 C C . ASP A 1 85 ? -7.776 2.423 3.831 1.00 65.06 85 ASP A C 1
ATOM 666 O O . ASP A 1 85 ? -8.087 2.060 4.966 1.00 65.06 85 ASP A O 1
ATOM 670 N N . ARG A 1 86 ? -8.200 3.601 3.351 1.00 61.34 86 ARG A N 1
ATOM 671 C CA . ARG A 1 86 ? -9.087 4.503 4.107 1.00 61.34 86 ARG A CA 1
ATOM 672 C C . ARG A 1 86 ? -10.535 4.027 4.139 1.00 61.34 86 ARG A C 1
ATOM 674 O O . ARG A 1 86 ? -11.213 4.289 5.128 1.00 61.34 86 ARG A O 1
ATOM 681 N N . THR A 1 87 ? -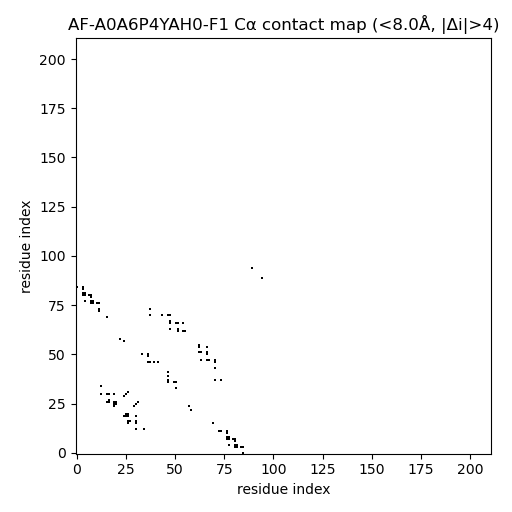11.006 3.346 3.095 1.00 59.62 87 THR A N 1
ATOM 682 C CA . THR A 1 87 ? -12.358 2.763 3.053 1.00 59.62 87 THR A CA 1
ATOM 683 C C . THR A 1 87 ? -12.500 1.485 3.878 1.00 59.62 87 THR A C 1
ATOM 685 O O . THR A 1 87 ? -13.606 1.185 4.314 1.00 59.62 87 THR A O 1
ATOM 688 N N . ASP A 1 88 ? -11.404 0.761 4.126 1.00 56.19 88 ASP A N 1
ATOM 689 C CA . ASP A 1 88 ? -11.391 -0.460 4.950 1.00 56.19 88 ASP A CA 1
ATOM 690 C C . ASP A 1 88 ? -11.175 -0.175 6.454 1.00 56.19 88 ASP A C 1
ATOM 692 O O . ASP A 1 88 ? -11.372 -1.039 7.310 1.00 56.19 88 ASP A O 1
ATOM 696 N N . GLN A 1 89 ? -10.819 1.063 6.825 1.00 56.16 89 GLN A N 1
ATOM 697 C CA . GLN A 1 89 ? -10.820 1.461 8.232 1.00 56.16 89 GLN A CA 1
ATOM 698 C C . GLN A 1 89 ? -12.264 1.544 8.750 1.00 56.16 89 GLN A C 1
ATOM 700 O O . GLN A 1 89 ? -13.077 2.258 8.158 1.00 56.16 89 GLN A O 1
ATOM 705 N N . PRO A 1 90 ? -12.600 0.891 9.885 1.00 52.69 90 PRO A N 1
ATOM 706 C CA . PRO A 1 90 ? -13.914 1.048 10.484 1.00 52.69 90 PRO A CA 1
ATOM 707 C C . PRO A 1 90 ? -14.108 2.530 10.785 1.00 52.69 90 PRO A C 1
ATOM 709 O O . PRO A 1 90 ? -13.330 3.117 11.543 1.00 52.69 90 PRO A O 1
ATOM 712 N N . ASP A 1 91 ? -15.126 3.129 10.157 1.00 56.06 91 ASP A N 1
ATOM 713 C CA . ASP A 1 91 ? -15.505 4.531 10.305 1.00 56.06 91 ASP A CA 1
ATOM 714 C C . ASP A 1 91 ? -15.225 4.998 11.732 1.00 56.06 91 ASP A C 1
ATOM 716 O O . ASP A 1 91 ? -15.756 4.416 12.679 1.00 56.06 91 ASP A O 1
ATOM 720 N N . LYS A 1 92 ? -14.439 6.061 11.926 1.00 58.53 92 LYS A N 1
ATOM 721 C CA . LYS A 1 92 ? -14.114 6.581 13.272 1.00 58.53 92 LYS A CA 1
ATOM 722 C C . LYS A 1 92 ? -15.371 6.794 14.142 1.00 58.53 92 LYS A C 1
ATOM 724 O O . LYS A 1 92 ? -15.303 6.709 15.366 1.00 58.53 92 LYS A O 1
ATOM 729 N N . LYS A 1 93 ? -16.538 6.998 13.511 1.00 57.56 93 LYS A N 1
ATOM 730 C CA . LYS A 1 93 ? -17.871 7.039 14.141 1.00 57.56 93 LYS A CA 1
ATOM 731 C C . LYS A 1 93 ? -18.325 5.703 14.745 1.00 57.56 93 LYS A C 1
ATOM 733 O O . LYS A 1 93 ? -18.935 5.702 15.810 1.00 57.56 93 LYS A O 1
ATOM 738 N N . THR A 1 94 ? -18.042 4.573 14.101 1.00 61.94 94 THR A N 1
ATOM 739 C CA . THR A 1 94 ? -18.359 3.234 14.620 1.00 61.94 94 THR A CA 1
ATOM 740 C C . THR A 1 94 ? -17.441 2.870 15.783 1.00 61.94 94 THR A C 1
ATOM 742 O O . THR A 1 94 ? -17.939 2.399 16.801 1.00 61.94 94 THR A O 1
ATOM 745 N N . VAL A 1 95 ? -16.146 3.203 15.708 1.00 61.97 95 VAL A N 1
ATOM 746 C CA . VAL A 1 95 ? -15.197 3.024 16.822 1.00 61.97 95 VAL A CA 1
ATOM 747 C C . VAL A 1 95 ? -15.598 3.875 18.028 1.00 61.97 95 VAL A C 1
ATOM 749 O O . VAL A 1 95 ? -15.673 3.353 19.138 1.00 61.97 95 VAL A O 1
ATOM 752 N N . ALA A 1 96 ? -15.953 5.149 17.825 1.00 66.56 96 ALA A N 1
ATOM 753 C CA . ALA A 1 96 ? -16.469 6.006 18.894 1.00 66.56 96 ALA A CA 1
ATOM 754 C C . ALA A 1 96 ? -17.766 5.448 19.506 1.00 66.56 96 ALA A C 1
ATOM 756 O O . ALA A 1 96 ? -17.885 5.379 20.726 1.00 66.56 96 ALA A O 1
ATOM 757 N N . SER A 1 97 ? -18.703 4.968 18.679 1.00 65.31 97 SER A N 1
ATOM 758 C CA . SER A 1 97 ? -19.957 4.370 19.156 1.00 65.31 97 SER A CA 1
ATOM 759 C C . SER A 1 97 ? -19.743 3.054 19.917 1.00 65.31 97 SER A C 1
ATOM 761 O O . SER A 1 97 ? -20.427 2.790 20.906 1.00 65.31 97 SER A O 1
ATOM 763 N N . VAL A 1 98 ? -18.792 2.215 19.496 1.00 70.88 98 VAL A N 1
ATOM 764 C CA . VAL A 1 98 ? -18.432 0.977 20.207 1.00 70.88 98 VAL A CA 1
ATOM 765 C C . VAL A 1 98 ? -17.712 1.299 21.517 1.00 70.88 98 VAL A C 1
ATOM 767 O O . VAL A 1 98 ? -18.036 0.699 22.541 1.00 70.88 98 VAL A O 1
ATOM 770 N N . MET A 1 99 ? -16.805 2.278 21.524 1.00 64.81 99 MET A N 1
ATOM 771 C CA . MET A 1 99 ? -16.099 2.713 22.731 1.00 64.81 99 MET A CA 1
ATOM 772 C C . MET A 1 99 ? -17.055 3.346 23.746 1.00 64.81 99 MET A C 1
ATOM 774 O O . MET A 1 99 ? -16.975 3.042 24.932 1.00 64.81 99 MET A O 1
ATOM 778 N N . GLU A 1 100 ? -18.024 4.141 23.291 1.00 63.84 100 GLU A N 1
ATOM 779 C CA . GLU A 1 100 ? -19.098 4.689 24.124 1.00 63.84 100 GLU A CA 1
ATOM 780 C C . GLU A 1 100 ? -19.973 3.575 24.723 1.00 63.84 100 GLU A C 1
ATOM 782 O O . GLU A 1 100 ? -20.247 3.574 25.925 1.00 63.84 100 GLU A O 1
ATOM 787 N N . LYS A 1 101 ? -20.341 2.560 23.928 1.00 68.12 101 LYS A N 1
ATOM 788 C CA . LYS A 1 101 ? -21.094 1.387 24.410 1.00 68.12 101 LYS A CA 1
ATOM 789 C C . LYS A 1 101 ? -20.306 0.559 25.428 1.00 68.12 101 LYS A C 1
ATOM 791 O O . LYS A 1 101 ? -20.885 0.079 26.405 1.00 68.12 101 LYS A O 1
ATOM 796 N N . GLN A 1 102 ? -18.997 0.395 25.243 1.00 59.53 102 GLN A N 1
ATOM 797 C CA . GLN A 1 102 ? -18.148 -0.325 26.196 1.00 59.53 102 GLN A CA 1
ATOM 798 C C . GLN A 1 102 ? -17.881 0.494 27.470 1.00 59.53 102 GLN A C 1
ATOM 800 O O . GLN A 1 102 ? -17.973 -0.054 28.570 1.00 59.53 102 GLN A O 1
ATOM 805 N N . ALA A 1 103 ? -17.673 1.809 27.364 1.00 54.88 103 ALA A N 1
ATOM 806 C CA . ALA A 1 103 ? -17.500 2.705 28.508 1.00 54.88 103 ALA A CA 1
ATOM 807 C C . ALA A 1 103 ? -18.778 2.816 29.359 1.00 54.88 103 ALA A C 1
ATOM 809 O O . ALA A 1 103 ? -18.712 2.727 30.586 1.00 54.88 103 ALA A O 1
ATOM 810 N N . ALA A 1 104 ? -19.957 2.897 28.735 1.00 53.16 104 ALA A N 1
ATOM 811 C CA . ALA A 1 104 ? -21.239 2.905 29.445 1.00 53.16 104 ALA A CA 1
ATOM 812 C C . ALA A 1 104 ? -21.518 1.590 30.203 1.00 53.16 104 ALA A C 1
ATOM 814 O O . ALA A 1 104 ? -22.247 1.584 31.196 1.00 53.16 104 ALA A O 1
ATOM 815 N N . THR A 1 105 ? -20.910 0.479 29.775 1.00 49.38 105 THR A N 1
ATOM 816 C CA . THR A 1 105 ? -21.093 -0.838 30.404 1.00 49.38 105 THR A CA 1
ATOM 817 C C . THR A 1 105 ? -20.125 -1.073 31.579 1.00 49.38 105 THR A C 1
ATOM 819 O O . THR A 1 105 ? -20.440 -1.855 32.476 1.00 49.38 105 THR A O 1
ATOM 822 N N . ILE A 1 106 ? -18.984 -0.367 31.632 1.00 47.88 106 ILE A N 1
ATOM 823 C CA . ILE A 1 106 ? -17.909 -0.583 32.625 1.00 47.88 106 ILE A CA 1
ATOM 824 C C . ILE A 1 106 ? -17.963 0.401 33.817 1.00 47.88 106 ILE A C 1
ATOM 826 O O . ILE A 1 106 ? -17.391 0.122 34.869 1.00 47.88 106 ILE A O 1
ATOM 830 N N . VAL A 1 107 ? -18.730 1.497 33.765 1.00 48.31 107 VAL A N 1
ATOM 831 C CA . VAL A 1 107 ? -18.835 2.462 34.892 1.00 48.31 107 VAL A CA 1
ATOM 832 C C . VAL A 1 107 ? -19.840 2.024 35.978 1.00 48.31 107 VAL A C 1
ATOM 834 O O . VAL A 1 107 ? -20.535 2.823 36.598 1.00 48.31 107 VAL A O 1
ATOM 837 N N . LYS A 1 108 ? -19.865 0.732 36.314 1.00 53.81 108 LYS A N 1
ATOM 838 C CA . LYS A 1 108 ? -20.178 0.325 37.692 1.00 53.81 108 LYS A CA 1
ATOM 839 C C . LYS A 1 108 ? -18.853 0.104 38.406 1.00 53.81 108 LYS A C 1
ATOM 841 O O . LYS A 1 108 ? -18.403 -1.027 38.543 1.00 53.81 108 LYS A O 1
ATOM 846 N N . LYS A 1 109 ? -18.235 1.201 38.864 1.00 47.19 109 LYS A N 1
ATOM 847 C CA . LYS A 1 109 ? -17.180 1.154 39.887 1.00 47.19 109 LYS A CA 1
ATOM 848 C C . LYS A 1 109 ? -17.759 0.457 41.124 1.00 47.19 109 LYS A C 1
ATOM 850 O O . LYS A 1 109 ? -18.394 1.097 41.957 1.00 47.19 109 LYS A O 1
ATOM 855 N N . GLN A 1 110 ? -17.577 -0.855 41.233 1.00 45.19 110 GLN A N 1
ATOM 856 C CA . GLN A 1 110 ? -17.530 -1.503 42.535 1.00 45.19 110 GLN A CA 1
ATOM 857 C C . GLN A 1 110 ? -16.108 -1.314 43.051 1.00 45.19 110 GLN A C 1
ATOM 859 O O . GLN A 1 110 ? -15.149 -1.731 42.404 1.00 45.19 110 GLN A O 1
ATOM 864 N N . GLY A 1 111 ? -15.992 -0.604 44.174 1.00 48.84 111 GLY A N 1
ATOM 865 C CA . GLY A 1 111 ? -14.736 -0.410 44.881 1.00 48.84 111 GLY A CA 1
ATOM 866 C C . GLY A 1 111 ? -14.112 -1.759 45.209 1.00 48.84 111 GLY A C 1
ATOM 867 O O . GLY A 1 111 ? -14.718 -2.581 45.889 1.00 48.84 111 GLY A O 1
ATOM 868 N N . ASN A 1 112 ? -12.921 -1.993 44.674 1.00 51.25 112 ASN A N 1
ATOM 869 C CA . ASN A 1 112 ? -12.092 -3.133 45.025 1.00 51.25 112 ASN A CA 1
ATOM 870 C C . ASN A 1 112 ? -10.622 -2.691 44.997 1.00 51.25 112 ASN A C 1
ATOM 872 O O . ASN A 1 112 ? -9.804 -3.211 44.243 1.00 51.25 112 ASN A O 1
ATOM 876 N N . GLU A 1 113 ? -10.316 -1.645 45.768 1.00 55.50 113 GLU A N 1
ATOM 877 C CA . GLU A 1 113 ? -8.945 -1.161 45.983 1.00 55.50 113 GLU A CA 1
ATOM 878 C C . GLU A 1 113 ? -8.100 -2.212 46.729 1.00 55.50 113 GLU A C 1
ATOM 880 O O . GLU A 1 113 ? -6.912 -2.362 46.452 1.00 55.50 113 GLU A O 1
ATOM 885 N N . GLU A 1 114 ? -8.731 -3.026 47.581 1.00 53.38 114 GLU A N 1
ATOM 886 C CA . GLU A 1 114 ? -8.079 -4.088 48.361 1.00 53.38 114 GLU A CA 1
ATOM 887 C C . GLU A 1 114 ? -7.532 -5.238 47.505 1.00 53.38 114 GLU A C 1
ATOM 889 O O . GLU A 1 114 ? -6.398 -5.670 47.718 1.00 53.38 114 GLU A O 1
ATOM 894 N N . ASN A 1 115 ? -8.274 -5.709 46.491 1.00 56.31 115 ASN A N 1
ATOM 895 C CA . ASN A 1 115 ? -7.746 -6.754 45.603 1.00 56.31 115 ASN A CA 1
ATOM 896 C C . ASN A 1 115 ? -6.545 -6.262 44.796 1.00 56.31 115 ASN A C 1
ATOM 898 O O . ASN A 1 115 ? -5.610 -7.028 44.590 1.00 56.31 115 ASN A O 1
ATOM 902 N N . ASN A 1 116 ? -6.554 -4.997 44.361 1.00 60.12 116 ASN A N 1
ATOM 903 C CA . ASN A 1 116 ? -5.469 -4.442 43.559 1.00 60.12 116 ASN A CA 1
ATOM 904 C C . ASN A 1 116 ? -4.173 -4.325 44.378 1.00 60.12 116 ASN A C 1
ATOM 906 O O . ASN A 1 116 ? -3.104 -4.700 43.893 1.00 60.12 116 ASN A O 1
ATOM 910 N N . ALA A 1 117 ? -4.286 -3.893 45.639 1.00 70.62 117 ALA A N 1
ATOM 911 C CA . ALA A 1 117 ? -3.162 -3.799 46.564 1.00 70.62 117 ALA A CA 1
ATOM 912 C C . ALA A 1 117 ? -2.519 -5.168 46.837 1.00 70.62 117 ALA A C 1
ATOM 914 O O . ALA A 1 117 ? -1.300 -5.297 46.728 1.00 70.62 117 ALA A O 1
ATOM 915 N N . ALA A 1 118 ? -3.329 -6.201 47.093 1.00 73.44 118 ALA A N 1
ATOM 916 C CA . ALA A 1 118 ? -2.834 -7.559 47.318 1.00 73.44 118 ALA A CA 1
ATOM 917 C C . ALA A 1 118 ? -2.125 -8.132 46.078 1.00 73.44 118 ALA A C 1
ATOM 919 O O . ALA A 1 118 ? -1.031 -8.684 46.193 1.00 73.44 118 ALA A O 1
ATOM 920 N N . THR A 1 119 ? -2.683 -7.943 44.875 1.00 72.00 119 THR A N 1
ATOM 921 C CA . THR A 1 119 ? -2.007 -8.356 43.630 1.00 72.00 119 THR A CA 1
ATOM 922 C C . THR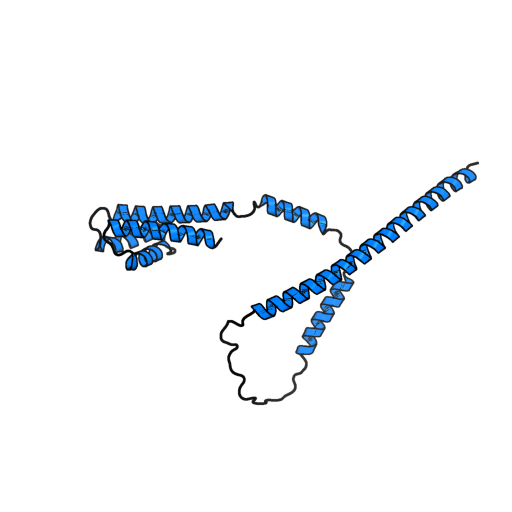 A 1 119 ? -0.721 -7.581 43.371 1.00 72.00 119 THR A C 1
ATOM 924 O O . THR A 1 119 ? 0.267 -8.174 42.946 1.00 72.00 119 THR A O 1
ATOM 927 N N . LYS A 1 120 ? -0.698 -6.271 43.650 1.00 77.75 120 LYS A N 1
ATOM 928 C CA . LYS A 1 120 ? 0.500 -5.440 43.482 1.00 77.75 120 LYS A CA 1
ATOM 929 C C . LYS A 1 120 ? 1.610 -5.869 44.442 1.00 77.75 120 LYS A C 1
ATOM 931 O O . LYS A 1 120 ? 2.770 -5.912 44.047 1.00 77.75 120 LYS A O 1
ATOM 936 N N . GLN A 1 121 ? 1.259 -6.209 45.680 1.00 77.62 121 GLN A N 1
ATOM 937 C CA . GLN A 1 121 ? 2.214 -6.672 46.682 1.00 77.62 121 GLN A CA 1
ATOM 938 C C . GLN A 1 121 ? 2.754 -8.072 46.364 1.00 77.62 121 GLN A C 1
ATOM 940 O O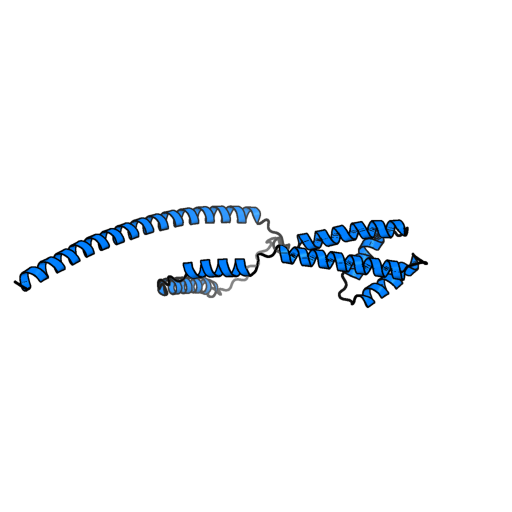 . GLN A 1 121 ? 3.955 -8.289 46.479 1.00 77.62 121 GLN A O 1
ATOM 945 N N . ALA A 1 122 ? 1.902 -8.996 45.912 1.00 76.62 122 ALA A N 1
ATOM 946 C CA . ALA A 1 122 ? 2.334 -10.328 45.489 1.00 76.62 122 ALA A CA 1
ATOM 947 C C . ALA A 1 122 ? 3.285 -10.269 44.283 1.00 76.62 122 ALA A C 1
ATOM 949 O O . ALA A 1 122 ? 4.286 -10.978 44.251 1.00 76.62 122 ALA A O 1
ATOM 950 N N . LEU A 1 123 ? 3.008 -9.374 43.327 1.00 74.81 123 LEU A N 1
ATOM 951 C CA . LEU A 1 123 ? 3.893 -9.127 42.193 1.00 74.81 123 LEU A CA 1
ATOM 952 C C . LEU A 1 123 ? 5.254 -8.591 42.664 1.00 74.81 123 LEU A C 1
ATOM 954 O O . LEU A 1 123 ? 6.287 -9.102 42.255 1.00 74.81 123 LEU A O 1
ATOM 958 N N . LEU A 1 124 ? 5.265 -7.597 43.558 1.00 79.75 124 LEU A N 1
ATOM 959 C CA . LEU A 1 124 ? 6.504 -7.049 44.124 1.00 79.75 124 LEU A CA 1
ATOM 960 C C . LEU A 1 124 ? 7.313 -8.101 44.895 1.00 79.75 124 LEU A C 1
ATOM 962 O O . LEU A 1 124 ? 8.530 -8.123 44.762 1.00 79.75 124 LEU A O 1
ATOM 966 N N . ALA A 1 125 ? 6.660 -8.985 45.652 1.00 78.12 125 ALA A N 1
ATOM 967 C CA . ALA A 1 125 ? 7.327 -10.080 46.356 1.00 78.12 125 ALA A CA 1
ATOM 968 C C . ALA A 1 125 ? 7.985 -11.075 45.387 1.00 78.12 125 ALA A C 1
ATOM 970 O O . ALA A 1 125 ? 9.121 -11.477 45.614 1.00 78.12 125 ALA A O 1
ATOM 971 N N . GLN A 1 126 ? 7.320 -11.391 44.269 1.00 73.00 126 GLN A N 1
ATOM 972 C CA . GLN A 1 126 ? 7.889 -12.240 43.219 1.00 73.00 126 GLN A CA 1
ATOM 973 C C . GLN A 1 126 ? 9.152 -11.626 42.590 1.00 73.00 126 GLN A C 1
ATOM 975 O O . GLN A 1 126 ? 10.046 -12.358 42.184 1.00 73.00 126 GLN A O 1
ATOM 980 N N . TYR A 1 127 ? 9.240 -10.296 42.504 1.00 70.31 127 TYR A N 1
ATOM 981 C CA . TYR A 1 127 ? 10.450 -9.615 42.028 1.00 70.31 127 TYR A CA 1
ATOM 982 C C . TYR A 1 127 ? 11.515 -9.441 43.118 1.00 70.31 127 TYR A C 1
ATOM 984 O O . TYR A 1 127 ? 12.698 -9.391 42.797 1.00 70.31 127 TYR A O 1
ATOM 992 N N . ALA A 1 128 ? 11.118 -9.360 44.389 1.00 69.12 128 ALA A N 1
ATOM 993 C CA . ALA A 1 128 ? 12.045 -9.260 45.513 1.00 69.12 128 ALA A CA 1
ATOM 994 C C . ALA A 1 128 ? 12.808 -10.574 45.751 1.00 69.12 128 ALA A C 1
ATOM 996 O O . ALA A 1 128 ? 14.003 -10.535 46.013 1.00 69.12 128 ALA A O 1
ATOM 997 N N . GLU A 1 129 ? 12.151 -11.726 45.585 1.00 58.69 129 GLU A N 1
ATOM 998 C CA . GLU A 1 129 ? 12.768 -13.055 45.744 1.00 58.69 129 GLU A CA 1
ATOM 999 C C . GLU A 1 129 ? 13.834 -13.363 44.672 1.00 58.69 129 GLU A C 1
ATOM 1001 O O . GLU A 1 129 ? 14.679 -14.222 44.872 1.00 58.69 129 GLU A O 1
ATOM 1006 N N . VAL A 1 130 ? 13.850 -12.630 43.553 1.00 53.28 130 VAL A N 1
ATOM 1007 C CA . VAL A 1 130 ? 14.856 -12.791 42.482 1.00 53.28 130 VAL A CA 1
ATOM 1008 C C . VAL A 1 130 ? 16.076 -11.878 42.693 1.00 53.28 130 VAL A C 1
ATOM 1010 O O . VAL A 1 130 ? 17.057 -11.988 41.965 1.00 53.28 130 VAL A O 1
ATOM 1013 N N . SER A 1 131 ? 16.036 -10.966 43.673 1.00 50.44 131 SER A N 1
ATOM 1014 C CA . SER A 1 131 ? 17.068 -9.934 43.854 1.00 50.44 131 SER A CA 1
ATOM 1015 C C . SER A 1 131 ? 17.973 -10.126 45.079 1.00 50.44 131 SER A C 1
ATOM 1017 O O . SER A 1 131 ? 18.881 -9.317 45.239 1.00 50.44 131 SER A O 1
ATOM 1019 N N . ASP A 1 132 ? 17.748 -11.134 45.929 1.00 44.47 132 ASP A N 1
ATOM 1020 C CA . ASP A 1 132 ? 18.476 -11.308 47.205 1.00 44.47 132 ASP A CA 1
ATOM 1021 C C . ASP A 1 132 ? 19.084 -12.716 47.374 1.00 44.47 132 ASP A C 1
ATOM 1023 O O . ASP A 1 132 ? 19.072 -13.294 48.456 1.00 44.47 132 ASP A O 1
ATOM 1027 N N . GLU A 1 133 ? 19.606 -13.290 46.288 1.00 46.41 133 GLU A N 1
ATOM 1028 C CA . GLU A 1 133 ? 20.500 -14.456 46.345 1.00 46.41 133 GLU A CA 1
ATOM 1029 C C . GLU A 1 133 ? 21.762 -14.156 45.518 1.00 46.41 133 GLU A C 1
ATOM 1031 O O . GLU A 1 133 ? 22.022 -14.741 44.468 1.00 46.41 133 GLU A O 1
ATOM 1036 N N . GLU A 1 134 ? 22.534 -13.163 45.974 1.00 50.31 134 GLU A N 1
ATOM 1037 C CA . GLU A 1 134 ? 23.975 -13.117 45.712 1.00 50.31 134 GLU A CA 1
ATOM 1038 C C . GLU A 1 134 ? 24.652 -14.107 46.676 1.00 50.31 134 GLU A C 1
ATOM 1040 O O . GLU A 1 134 ? 24.933 -13.769 47.824 1.00 50.31 134 GLU A O 1
ATOM 1045 N N . ASP A 1 135 ? 24.903 -15.335 46.209 1.00 37.97 135 ASP A N 1
ATOM 1046 C CA . ASP A 1 135 ? 25.915 -16.226 46.790 1.00 37.97 135 ASP A CA 1
ATOM 1047 C C . ASP A 1 135 ? 26.888 -16.696 45.700 1.00 37.97 135 ASP A C 1
ATOM 1049 O O . ASP A 1 135 ? 26.523 -17.020 44.566 1.00 37.97 135 ASP A O 1
ATOM 1053 N N . GLU A 1 136 ? 28.164 -16.638 46.051 1.00 47.72 136 GLU A N 1
ATOM 1054 C CA . GLU A 1 136 ? 29.325 -16.745 45.183 1.00 47.72 136 GLU A CA 1
ATOM 1055 C C . GLU A 1 136 ? 29.523 -18.178 44.664 1.00 47.72 136 GLU A C 1
ATOM 1057 O O . GLU A 1 136 ? 29.682 -19.128 45.428 1.00 47.72 136 GLU A O 1
ATOM 1062 N N . GLY A 1 137 ? 29.626 -18.350 43.342 1.00 34.34 137 GLY A N 1
ATOM 1063 C CA . GLY A 1 137 ? 29.939 -19.659 42.771 1.00 34.34 137 GLY A CA 1
ATOM 1064 C C . GLY A 1 137 ? 30.189 -19.639 41.270 1.00 34.34 137 GLY A C 1
ATOM 1065 O O . GLY A 1 137 ? 29.332 -20.040 40.488 1.00 34.34 137 GLY A O 1
ATOM 1066 N N . TYR A 1 138 ? 31.387 -19.220 40.851 1.00 38.59 138 TYR A N 1
ATOM 1067 C CA . TYR A 1 138 ? 31.865 -19.426 39.480 1.00 38.59 138 TYR A CA 1
ATOM 1068 C C . TYR A 1 138 ? 32.032 -20.928 39.206 1.00 38.59 138 TYR A C 1
ATOM 1070 O O . TYR A 1 138 ? 33.098 -21.503 39.424 1.00 38.59 138 TYR A O 1
ATOM 1078 N N . SER A 1 139 ? 30.973 -21.571 38.715 1.00 34.81 139 SER A N 1
ATOM 1079 C CA . SER A 1 139 ? 31.045 -22.889 38.093 1.00 34.81 139 SER A CA 1
ATOM 1080 C C . SER A 1 139 ? 31.073 -22.710 36.579 1.00 34.81 139 SER A C 1
ATOM 1082 O O . SER A 1 139 ? 30.092 -22.301 35.959 1.00 34.81 139 SER A O 1
ATOM 1084 N N . TYR A 1 140 ? 32.234 -22.989 35.989 1.00 40.09 140 TYR A N 1
ATOM 1085 C CA . TYR A 1 140 ? 32.403 -23.153 34.551 1.00 40.09 140 TYR A CA 1
ATOM 1086 C C . TYR A 1 140 ? 31.633 -24.414 34.126 1.00 40.09 140 TYR A C 1
ATOM 1088 O O . TYR A 1 140 ? 32.177 -25.516 34.154 1.00 40.09 140 TYR A O 1
ATOM 1096 N N . SER A 1 141 ? 30.348 -24.266 33.790 1.00 37.56 141 SER A N 1
ATOM 1097 C CA . SER A 1 141 ? 29.600 -25.311 33.091 1.00 37.56 141 SER A CA 1
ATOM 1098 C C . SER A 1 141 ? 29.806 -25.126 31.596 1.00 37.56 141 SER A C 1
ATOM 1100 O O . SER A 1 141 ? 29.194 -24.280 30.946 1.00 37.56 141 SER A O 1
ATOM 1102 N N . GLU A 1 142 ? 30.709 -25.944 31.084 1.00 40.50 142 GLU A N 1
ATOM 1103 C CA . GLU A 1 142 ? 30.935 -26.223 29.679 1.00 40.50 142 GLU A CA 1
ATOM 1104 C C . GLU A 1 142 ? 29.625 -26.666 28.985 1.00 40.50 142 GLU A C 1
ATOM 1106 O O . GLU A 1 142 ? 28.802 -27.377 29.560 1.00 40.50 142 GLU A O 1
ATOM 1111 N N . GLU A 1 143 ? 29.447 -26.192 27.749 1.00 46.50 143 GLU A N 1
ATOM 1112 C CA . GLU A 1 143 ? 28.487 -26.656 26.737 1.00 46.50 143 GLU A CA 1
ATOM 1113 C C . GLU A 1 143 ? 26.985 -26.661 27.088 1.00 46.50 143 GLU A C 1
ATOM 1115 O O . GLU A 1 143 ? 26.347 -27.695 27.267 1.00 46.50 143 GLU A O 1
ATOM 1120 N N . THR A 1 144 ? 26.343 -25.494 26.978 1.00 39.59 144 THR A N 1
ATOM 1121 C CA . THR A 1 144 ? 24.963 -25.453 26.462 1.00 39.59 144 THR A CA 1
ATOM 1122 C C . THR A 1 144 ? 24.990 -24.770 25.104 1.00 39.59 144 THR A C 1
ATOM 1124 O O . THR A 1 144 ? 25.204 -23.565 25.000 1.00 39.59 144 THR A O 1
ATOM 1127 N N . SER A 1 145 ? 24.858 -25.583 24.052 1.00 44.34 145 SER A N 1
ATOM 1128 C CA . SER A 1 145 ? 24.782 -25.163 22.651 1.00 44.34 145 SER A CA 1
ATOM 1129 C C . SER A 1 145 ? 23.995 -23.861 22.485 1.00 44.34 145 SER A C 1
ATOM 1131 O O . SER A 1 145 ? 22.799 -23.807 22.769 1.00 44.34 145 SER A O 1
ATOM 1133 N N . ASN A 1 146 ? 24.683 -22.840 21.970 1.00 44.97 146 ASN A N 1
ATOM 1134 C CA . ASN A 1 146 ? 24.160 -21.555 21.506 1.00 44.97 146 ASN A CA 1
ATOM 1135 C C . ASN A 1 146 ? 23.202 -21.737 20.308 1.00 44.97 146 ASN A C 1
ATOM 1137 O O . ASN A 1 146 ? 23.470 -21.295 19.195 1.00 44.97 146 ASN A O 1
ATOM 1141 N N . SER A 1 147 ? 22.068 -22.403 20.530 1.00 51.22 147 SER A N 1
ATOM 1142 C CA . SER A 1 147 ? 20.950 -22.493 19.583 1.00 51.22 147 SER A CA 1
ATOM 1143 C C . SER A 1 147 ? 19.813 -21.519 19.930 1.00 51.22 147 SER A C 1
ATOM 1145 O O . SER A 1 147 ? 18.783 -21.534 19.262 1.00 51.22 147 SER A O 1
ATOM 1147 N N . ASP A 1 148 ? 19.970 -20.677 20.957 1.00 54.12 148 ASP A N 1
ATOM 1148 C CA . ASP A 1 148 ? 18.969 -19.668 21.349 1.00 54.12 148 ASP A CA 1
ATOM 1149 C C . ASP A 1 148 ? 19.257 -18.266 20.763 1.00 54.12 148 ASP A C 1
ATOM 1151 O O . ASP A 1 148 ? 18.422 -17.373 20.877 1.00 54.12 148 ASP A O 1
ATOM 1155 N N . LEU A 1 149 ? 20.387 -18.065 20.067 1.00 52.44 149 LEU A N 1
ATOM 1156 C CA . LEU A 1 149 ? 20.726 -16.782 19.423 1.00 52.44 149 LEU A CA 1
ATOM 1157 C C . LEU A 1 149 ? 20.185 -16.653 17.980 1.00 52.44 149 LEU A C 1
ATOM 1159 O O . LEU A 1 149 ? 20.143 -15.560 17.426 1.00 52.44 149 LEU A O 1
ATOM 1163 N N . LEU A 1 150 ? 19.713 -17.752 17.378 1.00 54.31 150 LEU A N 1
ATOM 1164 C CA . LEU A 1 150 ? 19.125 -17.798 16.029 1.00 54.31 150 LEU A CA 1
ATOM 1165 C C . LEU A 1 150 ? 17.591 -17.926 16.085 1.00 54.31 150 LEU A C 1
ATOM 1167 O O . LEU A 1 150 ? 16.977 -18.833 15.531 1.00 54.31 150 LEU A O 1
ATOM 1171 N N . GLY A 1 151 ? 16.972 -16.980 16.789 1.00 60.91 151 GLY A N 1
ATOM 1172 C CA . GLY A 1 151 ? 15.844 -16.189 16.287 1.00 60.91 151 GLY A CA 1
ATOM 1173 C C . GLY A 1 151 ? 14.464 -16.805 16.040 1.00 60.91 151 GLY A C 1
ATOM 1174 O O . GLY A 1 151 ? 13.527 -16.021 15.963 1.00 60.91 151 GLY A O 1
ATOM 1175 N N . PHE A 1 152 ? 14.255 -18.122 15.939 1.00 55.25 152 PHE A N 1
ATOM 1176 C CA . PHE A 1 152 ? 12.908 -18.650 15.645 1.00 55.25 152 PHE A CA 1
ATOM 1177 C C . PHE A 1 152 ? 12.602 -19.974 16.351 1.00 55.25 152 PHE A C 1
ATOM 1179 O O . PHE A 1 152 ? 12.623 -21.057 15.767 1.00 55.25 152 PHE A O 1
ATOM 1186 N N . LYS A 1 153 ? 12.233 -19.884 17.635 1.00 71.56 153 LYS A N 1
ATOM 1187 C CA . LYS A 1 153 ? 11.637 -21.010 18.365 1.00 71.56 153 LYS A CA 1
ATOM 1188 C C . LYS A 1 153 ? 10.217 -21.232 17.850 1.00 71.56 153 LYS A C 1
ATOM 1190 O O . LYS A 1 153 ? 9.404 -20.313 17.838 1.00 71.56 153 LYS A O 1
ATOM 1195 N N . ASN A 1 154 ? 9.898 -22.454 17.428 1.00 76.44 154 ASN A N 1
ATOM 1196 C CA . ASN A 1 154 ? 8.555 -22.793 16.964 1.00 76.44 154 ASN A CA 1
ATOM 1197 C C . ASN A 1 154 ? 7.535 -22.620 18.110 1.00 76.44 154 ASN A C 1
ATOM 1199 O O . ASN A 1 154 ? 7.434 -23.455 19.011 1.00 76.44 154 ASN A O 1
ATOM 1203 N N . MET A 1 155 ? 6.783 -21.518 18.078 1.00 80.31 155 MET A N 1
ATOM 1204 C CA . MET A 1 155 ? 5.803 -21.163 19.107 1.00 80.31 155 MET A CA 1
ATOM 1205 C C . MET A 1 155 ? 4.490 -21.937 18.979 1.00 80.31 155 MET A C 1
ATOM 1207 O O . MET A 1 155 ? 3.684 -21.885 19.902 1.00 80.31 155 MET A O 1
ATOM 1211 N N . ASN A 1 156 ? 4.261 -22.695 17.901 1.00 83.69 156 ASN A N 1
ATOM 1212 C CA . ASN A 1 156 ? 2.965 -23.340 17.663 1.00 83.69 156 ASN A CA 1
ATOM 1213 C C . ASN A 1 156 ? 2.591 -24.296 18.799 1.00 83.69 156 ASN A C 1
ATOM 1215 O O . ASN A 1 156 ? 1.466 -24.260 19.288 1.00 83.69 156 ASN A O 1
ATOM 1219 N N . LYS A 1 157 ? 3.545 -25.096 19.293 1.00 83.00 157 LYS A N 1
ATOM 1220 C CA . LYS A 1 157 ? 3.299 -26.008 20.421 1.00 83.00 157 LYS A CA 1
ATOM 1221 C C . LYS A 1 157 ? 2.969 -25.256 21.717 1.00 83.00 157 LYS A C 1
ATOM 1223 O O . LYS A 1 157 ? 2.042 -25.645 22.422 1.00 83.00 157 LYS A O 1
ATOM 1228 N N . SER A 1 158 ? 3.699 -24.180 22.011 1.00 83.50 158 SER A N 1
ATOM 1229 C CA . SER A 1 158 ? 3.473 -23.349 23.204 1.00 83.50 158 SER A CA 1
ATOM 1230 C C . SER A 1 158 ? 2.126 -22.623 23.132 1.00 83.50 158 SER A C 1
ATOM 1232 O O . SER A 1 158 ? 1.336 -22.667 24.072 1.00 83.50 158 SER A O 1
ATOM 1234 N N . ASN A 1 159 ? 1.819 -22.037 21.975 1.00 85.75 159 ASN A N 1
ATOM 1235 C CA . ASN A 1 159 ? 0.587 -21.297 21.727 1.00 85.75 159 ASN A CA 1
ATOM 1236 C C . ASN A 1 159 ? -0.643 -22.204 21.836 1.00 85.75 159 ASN A C 1
ATOM 1238 O O . ASN A 1 159 ? -1.633 -21.811 22.446 1.00 85.75 159 ASN A O 1
ATOM 1242 N N . VAL A 1 160 ? -0.574 -23.432 21.307 1.00 87.44 160 VAL A N 1
ATOM 1243 C CA . VAL A 1 160 ? -1.664 -24.413 21.431 1.00 87.44 160 VAL A CA 1
ATOM 1244 C C . VAL A 1 160 ? -1.889 -24.799 22.896 1.00 87.44 160 VAL A C 1
ATOM 1246 O O . VAL A 1 160 ? -3.025 -24.759 23.367 1.00 87.44 160 VAL A O 1
ATOM 1249 N N . GLN A 1 161 ? -0.824 -25.092 23.649 1.00 86.62 161 GLN A N 1
ATOM 1250 C CA . GLN A 1 161 ? -0.936 -25.421 25.076 1.00 86.62 161 GLN A CA 1
ATOM 1251 C C . GLN A 1 161 ? -1.481 -24.248 25.906 1.00 86.62 161 GLN A C 1
ATOM 1253 O O . GLN A 1 161 ? -2.311 -24.439 26.798 1.00 86.62 161 GLN A O 1
ATOM 1258 N N . GLN A 1 162 ? -1.051 -23.021 25.605 1.00 87.50 162 GLN A N 1
ATOM 1259 C CA . GLN A 1 162 ? -1.527 -21.821 26.286 1.00 87.50 162 GLN A CA 1
ATOM 1260 C C . GLN A 1 162 ? -2.998 -21.531 25.961 1.00 87.50 162 GLN A C 1
ATOM 1262 O O . GLN A 1 162 ? -3.767 -21.215 26.870 1.00 87.50 162 GLN A O 1
ATOM 1267 N N . ALA A 1 163 ? -3.411 -21.687 24.701 1.00 89.88 163 ALA A N 1
ATOM 1268 C CA . ALA A 1 163 ? -4.797 -21.513 24.279 1.00 89.88 163 ALA A CA 1
ATOM 1269 C C . ALA A 1 163 ? -5.731 -22.533 24.951 1.00 89.88 163 ALA A C 1
ATOM 1271 O O . ALA A 1 163 ? -6.790 -22.156 25.457 1.00 89.88 163 ALA A O 1
ATOM 1272 N N . GLU A 1 164 ? -5.322 -23.803 25.036 1.00 90.50 164 GLU A N 1
ATOM 1273 C CA . GLU A 1 164 ? -6.088 -24.846 25.727 1.00 90.50 164 GLU A CA 1
ATOM 1274 C C . GLU A 1 164 ? -6.233 -24.540 27.227 1.00 90.50 164 GLU A C 1
ATOM 1276 O O . GLU A 1 164 ? -7.336 -24.606 27.785 1.00 90.50 164 GLU A O 1
ATOM 1281 N N . LYS A 1 165 ? -5.139 -24.132 27.884 1.00 91.06 165 LYS A N 1
ATOM 1282 C CA . LYS A 1 165 ? -5.159 -23.744 29.301 1.00 91.06 165 LYS A CA 1
ATOM 1283 C C . LYS A 1 165 ? -6.097 -22.560 29.546 1.00 91.06 165 LYS A C 1
ATOM 1285 O O . LYS A 1 165 ? -6.937 -22.628 30.444 1.00 91.06 165 LYS A O 1
ATOM 1290 N N . GLN A 1 166 ? -6.010 -21.515 28.723 1.00 88.75 166 GLN A N 1
ATOM 1291 C CA . GLN A 1 166 ? -6.879 -20.341 28.829 1.00 88.75 166 GLN A CA 1
ATOM 1292 C C . GLN A 1 166 ? -8.350 -20.686 28.580 1.00 88.75 166 GLN A C 1
ATOM 1294 O O . GLN A 1 166 ? -9.218 -20.185 29.294 1.00 88.75 166 GLN A O 1
ATOM 1299 N N . ALA A 1 167 ? -8.656 -21.555 27.614 1.00 90.62 167 ALA A N 1
ATOM 1300 C CA . ALA A 1 167 ? -10.0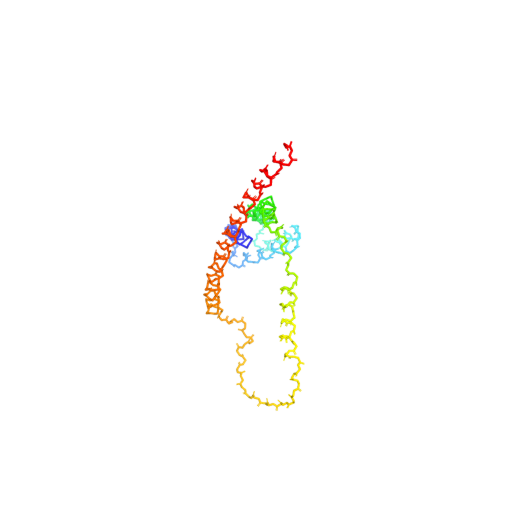24 -22.009 27.368 1.00 90.62 167 ALA A CA 1
ATOM 1301 C C . ALA A 1 167 ? -10.591 -22.759 28.585 1.00 90.62 167 ALA A C 1
ATOM 1303 O O . ALA A 1 167 ? -11.722 -22.506 29.010 1.00 90.62 167 ALA A O 1
ATOM 1304 N N . ARG A 1 168 ? -9.782 -23.626 29.209 1.00 90.06 168 ARG A N 1
ATOM 1305 C CA . ARG A 1 168 ? -10.173 -24.361 30.419 1.00 90.06 168 ARG A CA 1
ATOM 1306 C C . ARG A 1 168 ? -10.406 -23.437 31.614 1.00 90.06 168 ARG A C 1
ATOM 1308 O O . ARG A 1 168 ? -11.338 -23.663 32.385 1.00 90.06 168 ARG A O 1
ATOM 1315 N N . GLU A 1 169 ? -9.569 -22.423 31.794 1.00 87.94 169 GLU A N 1
ATOM 1316 C CA . GLU A 1 169 ? -9.717 -21.439 32.872 1.00 87.94 169 GLU A CA 1
ATOM 1317 C C . GLU A 1 169 ? -10.938 -20.539 32.655 1.00 87.94 169 GLU A C 1
ATOM 1319 O O . GLU A 1 169 ? -11.732 -20.371 33.581 1.00 87.94 169 GLU A O 1
ATOM 1324 N N . LYS A 1 170 ? -11.167 -20.064 31.423 1.00 90.56 170 LYS A N 1
ATOM 1325 C CA . LYS A 1 170 ? -12.369 -19.294 31.064 1.00 90.56 170 LYS A CA 1
ATOM 1326 C C . LYS A 1 170 ? -13.651 -20.075 31.342 1.00 90.56 170 LYS A C 1
ATOM 1328 O O . LYS A 1 170 ? -14.545 -19.553 31.999 1.00 90.56 170 LYS A O 1
ATOM 1333 N N . ALA A 1 171 ? -13.711 -21.348 30.948 1.00 89.19 171 ALA A N 1
ATOM 1334 C CA . ALA A 1 171 ? -14.877 -22.189 31.216 1.00 89.19 171 ALA A CA 1
ATOM 1335 C C . ALA A 1 171 ? -15.147 -22.360 32.725 1.00 89.19 171 ALA A C 1
ATOM 1337 O O . ALA A 1 171 ? -16.298 -22.338 33.166 1.00 89.19 171 ALA A O 1
ATOM 1338 N N . LYS A 1 172 ? -14.096 -22.499 33.548 1.00 92.62 172 LYS A N 1
ATOM 1339 C CA . LYS A 1 172 ? -14.241 -22.561 35.013 1.00 92.62 172 LYS A CA 1
ATOM 1340 C C . LYS A 1 172 ? -14.759 -21.242 35.588 1.00 92.62 172 LYS A C 1
ATOM 1342 O O . LYS A 1 172 ? -15.635 -21.266 36.455 1.00 92.62 172 LYS A O 1
ATOM 1347 N N . GLU A 1 173 ? -14.245 -20.115 35.103 1.00 87.44 173 GLU A N 1
ATOM 1348 C CA . GLU A 1 173 ? -14.662 -18.790 35.559 1.00 87.44 173 GLU A CA 1
ATOM 1349 C C . GLU A 1 173 ? -16.116 -18.496 35.185 1.00 87.44 173 GLU A C 1
ATOM 1351 O O . GLU A 1 173 ? -16.892 -18.061 36.030 1.00 87.44 173 GLU A O 1
ATOM 1356 N N . GLU A 1 174 ? -16.539 -18.822 33.965 1.00 89.12 174 GLU A N 1
ATOM 1357 C CA . GLU A 1 174 ? -17.926 -18.640 33.525 1.00 89.12 174 GLU A CA 1
ATOM 1358 C C . GLU A 1 174 ? -18.918 -19.429 34.388 1.00 89.12 174 GLU A C 1
ATOM 1360 O O . GLU A 1 174 ? -19.971 -18.908 34.768 1.00 89.12 174 GLU A O 1
ATOM 1365 N N . VAL A 1 175 ? -18.570 -20.663 34.771 1.00 91.12 175 VAL A N 1
ATOM 1366 C CA . VAL A 1 175 ? -19.384 -21.463 35.698 1.00 91.12 175 VAL A CA 1
ATOM 1367 C C . VAL A 1 175 ? -19.439 -20.813 37.082 1.00 91.12 175 VAL A C 1
ATOM 1369 O O . VAL A 1 175 ? -20.510 -20.776 37.696 1.00 91.12 175 VAL A O 1
ATOM 1372 N N . ARG A 1 176 ? -18.315 -20.283 37.579 1.00 89.31 176 ARG A N 1
ATOM 1373 C CA . ARG A 1 176 ? -18.254 -19.586 38.872 1.00 89.31 176 ARG A CA 1
ATOM 1374 C C . ARG A 1 176 ? -19.115 -18.323 38.860 1.00 89.31 176 ARG A C 1
ATOM 1376 O O . ARG A 1 176 ? -19.986 -18.179 39.717 1.00 89.31 176 ARG A O 1
ATOM 1383 N N . VAL A 1 177 ? -18.954 -17.484 37.841 1.00 89.81 177 VAL A N 1
ATOM 1384 C CA . VAL A 1 177 ? -19.724 -16.251 37.638 1.00 89.81 177 VAL A CA 1
ATOM 1385 C C . VAL A 1 177 ? -21.213 -16.553 37.488 1.00 89.81 177 VAL A C 1
ATOM 1387 O O . VAL A 1 177 ? -22.041 -15.841 38.052 1.00 89.81 177 VAL A O 1
ATOM 1390 N N . LYS A 1 178 ? -21.591 -17.618 36.771 1.00 93.00 178 LYS A N 1
ATOM 1391 C CA . LYS A 1 178 ? -22.998 -18.026 36.653 1.00 93.00 178 LYS A CA 1
ATOM 1392 C C . LYS A 1 178 ? -23.588 -18.411 38.011 1.00 93.00 178 LYS A C 1
ATOM 1394 O O . LYS A 1 178 ? -24.658 -17.924 38.363 1.00 93.00 178 LYS A O 1
ATOM 1399 N N . ARG A 1 179 ? -22.872 -19.218 38.804 1.00 92.44 179 ARG A N 1
ATOM 1400 C CA . ARG A 1 179 ? -23.299 -19.586 40.167 1.00 92.44 179 ARG A CA 1
ATOM 1401 C C . ARG A 1 179 ? -23.450 -18.363 41.072 1.00 92.44 179 ARG A C 1
ATOM 1403 O O . ARG A 1 179 ? -24.402 -18.292 41.846 1.00 92.44 179 ARG A O 1
ATOM 1410 N N . GLU A 1 180 ? -22.535 -17.405 40.975 1.00 89.06 180 GLU A N 1
ATOM 1411 C CA . GLU A 1 180 ? -22.577 -16.176 41.768 1.00 89.06 180 GLU A CA 1
ATOM 1412 C C . GLU A 1 180 ? -23.737 -15.262 41.352 1.00 89.06 180 GLU A C 1
ATOM 1414 O O . GLU A 1 180 ? -24.480 -14.784 42.209 1.00 89.06 180 GLU A O 1
ATOM 1419 N N . LYS A 1 181 ? -23.975 -15.099 40.044 1.00 89.81 181 LYS A N 1
ATOM 1420 C CA . LYS A 1 181 ? -25.137 -14.367 39.519 1.00 89.81 181 LYS A CA 1
ATOM 1421 C C . LYS A 1 181 ? -26.454 -14.990 39.978 1.00 89.81 181 LYS A C 1
ATOM 1423 O O . LYS A 1 181 ? -27.329 -14.264 40.449 1.00 89.81 181 LYS A O 1
ATOM 1428 N N . ASP A 1 182 ? -26.575 -16.316 39.911 1.00 90.62 182 ASP A N 1
ATOM 1429 C CA . ASP A 1 182 ? -27.767 -17.032 40.379 1.00 90.62 182 ASP A CA 1
ATOM 1430 C C . ASP A 1 182 ? -27.982 -16.839 41.891 1.00 90.62 182 ASP A C 1
ATOM 1432 O O . ASP A 1 182 ? -29.115 -16.644 42.346 1.00 90.62 182 ASP A O 1
ATOM 1436 N N . LYS A 1 183 ? -26.902 -16.832 42.686 1.00 94.00 183 LYS A N 1
ATOM 1437 C CA . LYS A 1 183 ? -26.957 -16.558 44.131 1.00 94.00 183 LYS A CA 1
ATOM 1438 C C . LYS A 1 183 ? -27.406 -15.122 44.421 1.00 94.00 183 LYS A C 1
ATOM 1440 O O . LYS A 1 183 ? -28.345 -14.926 45.193 1.00 94.00 183 LYS A O 1
ATOM 1445 N N . MET A 1 184 ? -26.800 -14.137 43.761 1.00 86.94 184 MET A N 1
ATOM 1446 C CA . MET A 1 184 ? -27.142 -12.717 43.907 1.00 86.94 184 MET A CA 1
ATOM 1447 C C . MET A 1 184 ? -28.592 -12.433 43.507 1.00 86.94 184 MET A C 1
ATOM 1449 O O . MET A 1 184 ? -29.287 -11.664 44.173 1.00 86.94 184 MET A O 1
ATOM 1453 N N . GLN A 1 185 ? -29.084 -13.082 42.449 1.00 90.75 185 GLN A N 1
ATOM 1454 C CA . GLN A 1 185 ? -30.468 -12.935 42.014 1.00 90.75 185 GLN A CA 1
ATOM 1455 C C . GLN A 1 185 ? -31.450 -13.481 43.062 1.00 90.75 185 GLN A C 1
ATOM 1457 O O . GLN A 1 185 ? -32.416 -12.798 43.408 1.00 90.75 185 GLN A O 1
ATOM 1462 N N . ARG A 1 186 ? -31.168 -14.653 43.652 1.00 90.50 186 ARG A N 1
ATOM 1463 C CA . ARG A 1 186 ? -31.980 -15.210 44.749 1.00 90.50 186 ARG A CA 1
ATOM 1464 C C . ARG A 1 186 ? -32.013 -14.302 45.977 1.00 90.50 186 ARG A C 1
ATOM 1466 O O . ARG A 1 186 ? -33.076 -14.114 46.569 1.00 90.50 186 ARG A O 1
ATOM 1473 N N . GLU A 1 187 ? -30.874 -13.737 46.370 1.00 89.06 187 GLU A N 1
ATOM 1474 C CA . GLU A 1 187 ? -30.808 -12.815 47.509 1.00 89.06 187 GLU A CA 1
ATOM 1475 C C . GLU A 1 187 ? -31.590 -11.526 47.239 1.00 89.06 187 GLU A C 1
ATOM 1477 O O . GLU A 1 187 ? -32.374 -11.092 48.087 1.00 89.06 187 GLU A O 1
ATOM 1482 N N . LYS A 1 188 ? -31.468 -10.969 46.030 1.00 92.31 188 LYS A N 1
ATOM 1483 C CA . LYS A 1 188 ? -32.221 -9.786 45.598 1.00 92.31 188 LYS A CA 1
ATOM 1484 C C . LYS A 1 188 ? -33.731 -10.018 45.636 1.00 92.31 188 LYS A C 1
ATOM 1486 O O . LYS A 1 188 ? -34.479 -9.151 46.092 1.00 92.31 188 LYS A O 1
ATOM 1491 N N . ASP A 1 189 ? -34.191 -11.185 45.196 1.00 89.00 189 ASP A N 1
ATOM 1492 C CA . ASP A 1 189 ? -35.615 -11.524 45.221 1.00 89.00 189 ASP A CA 1
ATOM 1493 C C . ASP A 1 189 ? -36.119 -11.748 46.658 1.00 89.00 189 ASP A C 1
ATOM 1495 O O . ASP A 1 189 ? -37.209 -11.284 47.015 1.00 89.00 189 ASP A O 1
ATOM 1499 N N . LYS A 1 190 ? -35.293 -12.340 47.534 1.00 94.38 190 LYS A N 1
ATOM 1500 C CA . LYS A 1 190 ? -35.588 -12.477 48.970 1.00 94.38 190 LYS A CA 1
ATOM 1501 C C . LYS A 1 190 ? -35.694 -11.116 49.672 1.00 94.38 190 LYS A C 1
ATOM 1503 O O . LYS A 1 190 ? -36.628 -10.912 50.450 1.00 94.38 190 LYS A O 1
ATOM 1508 N N . GLN A 1 191 ? -34.792 -10.178 49.374 1.00 89.25 191 GLN A N 1
ATOM 1509 C CA . GLN A 1 191 ? -34.830 -8.813 49.912 1.00 89.25 191 GLN A CA 1
ATOM 1510 C C . GLN A 1 191 ? -36.088 -8.064 49.464 1.00 89.25 191 GLN A C 1
ATOM 1512 O O . GLN A 1 191 ? -36.811 -7.528 50.301 1.00 89.25 191 GLN A O 1
ATOM 1517 N N . LYS A 1 192 ? -36.429 -8.108 48.169 1.00 89.44 192 LYS A N 1
ATOM 1518 C CA . LYS A 1 192 ? -37.665 -7.493 47.654 1.00 89.44 192 LYS A CA 1
ATOM 1519 C C . LYS A 1 192 ? -38.921 -8.051 48.325 1.00 89.44 192 LYS A C 1
ATOM 1521 O O . LYS A 1 192 ? -39.859 -7.301 48.597 1.00 89.44 192 LYS A O 1
ATOM 1526 N N . ALA A 1 193 ? -38.963 -9.356 48.598 1.00 89.56 193 ALA A N 1
ATOM 1527 C CA . ALA A 1 193 ? -40.079 -9.971 49.312 1.00 89.56 193 ALA A CA 1
ATOM 1528 C C . ALA A 1 193 ? -40.163 -9.496 50.775 1.00 89.56 193 ALA A C 1
ATOM 1530 O O . ALA A 1 193 ? -41.260 -9.223 51.265 1.00 89.56 193 ALA A O 1
ATOM 1531 N N . ALA A 1 194 ? -39.024 -9.362 51.463 1.00 86.62 194 ALA A N 1
ATOM 1532 C CA . ALA A 1 194 ? -38.967 -8.835 52.825 1.00 86.62 194 ALA A CA 1
ATOM 1533 C C . ALA A 1 194 ? -39.395 -7.358 52.889 1.00 86.62 194 ALA A C 1
ATOM 1535 O O . ALA A 1 194 ? -40.237 -7.011 53.715 1.00 86.62 194 ALA A O 1
ATOM 1536 N N . GLU A 1 195 ? -38.918 -6.518 51.965 1.00 86.31 195 GLU A N 1
ATOM 1537 C CA . GLU A 1 195 ? -39.314 -5.107 51.878 1.00 86.31 195 GLU A CA 1
ATOM 1538 C C . GLU A 1 195 ? -40.812 -4.932 51.626 1.00 86.31 195 GLU A C 1
ATOM 1540 O O . GLU A 1 195 ? -41.438 -4.052 52.216 1.00 86.31 195 GLU A O 1
ATOM 1545 N N . ARG A 1 196 ? -41.414 -5.759 50.759 1.00 84.62 196 ARG A N 1
ATOM 1546 C CA . ARG A 1 196 ? -42.868 -5.734 50.529 1.00 84.62 196 ARG A CA 1
ATOM 1547 C C . ARG A 1 196 ? -43.629 -6.054 51.813 1.00 84.62 196 ARG A C 1
ATOM 1549 O O . ARG A 1 196 ? -44.517 -5.292 52.185 1.00 84.62 196 ARG A O 1
ATOM 1556 N N . LYS A 1 197 ? -43.228 -7.115 52.523 1.00 86.88 197 LYS A N 1
ATOM 1557 C CA . LYS A 1 197 ? -43.829 -7.503 53.810 1.00 86.88 197 LYS A CA 1
ATOM 1558 C C . LYS A 1 197 ? -43.668 -6.412 54.871 1.00 86.88 197 LYS A C 1
ATOM 1560 O O . LYS A 1 197 ? -44.590 -6.164 55.638 1.00 86.88 197 LYS A O 1
ATOM 1565 N N . GLU A 1 198 ? -42.516 -5.751 54.935 1.00 82.19 198 GLU A N 1
ATOM 1566 C CA . GLU A 1 198 ? -42.272 -4.683 55.907 1.00 82.19 198 GLU A CA 1
ATOM 1567 C C . GLU A 1 198 ? -43.042 -3.400 55.569 1.00 82.19 198 GLU A C 1
ATOM 1569 O O . GLU A 1 198 ? -43.636 -2.789 56.457 1.00 82.19 198 GLU A O 1
ATOM 1574 N N . LYS A 1 199 ? -43.095 -3.007 54.289 1.00 81.81 199 LYS A N 1
ATOM 1575 C CA . LYS A 1 199 ? -43.919 -1.878 53.825 1.00 81.81 199 LYS A CA 1
ATOM 1576 C C . LYS A 1 199 ? -45.396 -2.114 54.126 1.00 81.81 199 LYS A C 1
ATOM 1578 O O . LYS A 1 199 ? -46.075 -1.189 54.562 1.00 81.81 199 LYS A O 1
ATOM 1583 N N . GLU A 1 200 ? -45.876 -3.341 53.948 1.00 76.94 200 GLU A N 1
ATOM 1584 C CA . GLU A 1 200 ? -47.242 -3.730 54.297 1.00 76.94 200 GLU A CA 1
ATOM 1585 C C . GLU A 1 200 ? -47.491 -3.643 55.811 1.00 76.94 200 GLU A C 1
ATOM 1587 O O . GLU A 1 200 ? -48.425 -2.958 56.225 1.00 76.94 200 GLU A O 1
ATOM 1592 N N . LYS A 1 201 ? -46.594 -4.194 56.644 1.00 79.00 201 LYS A N 1
ATOM 1593 C CA . LYS A 1 201 ? -46.654 -4.063 58.115 1.00 79.00 201 LYS A CA 1
ATOM 1594 C C . LYS A 1 201 ? -46.625 -2.602 58.588 1.00 79.00 201 LYS A C 1
ATOM 1596 O O . LYS A 1 201 ? -47.382 -2.217 59.473 1.00 79.00 201 LYS A O 1
ATOM 1601 N N . LYS A 1 202 ? -45.783 -1.756 57.985 1.00 75.88 202 LYS A N 1
ATOM 1602 C CA . LYS A 1 202 ? -45.721 -0.312 58.282 1.00 75.88 202 LYS A CA 1
ATOM 1603 C C . LYS A 1 202 ? -46.996 0.422 57.853 1.00 75.88 202 LYS A C 1
ATOM 1605 O O . LYS A 1 202 ? -47.380 1.399 58.498 1.00 75.88 202 LYS A O 1
ATOM 1610 N N . ARG A 1 203 ? -47.656 -0.025 56.776 1.00 71.00 203 ARG A N 1
ATOM 1611 C CA . ARG A 1 203 ? -48.919 0.554 56.294 1.00 71.00 203 ARG A CA 1
ATOM 1612 C C . ARG A 1 203 ? -50.087 0.216 57.219 1.00 71.00 203 ARG A C 1
ATOM 1614 O O . ARG A 1 203 ? -50.899 1.095 57.482 1.00 71.00 203 ARG A O 1
ATOM 1621 N N . THR A 1 204 ? -50.152 -1.007 57.739 1.00 65.56 204 THR A N 1
ATOM 1622 C CA . THR A 1 204 ? -51.222 -1.431 58.657 1.00 65.56 204 THR A CA 1
ATOM 1623 C C . THR A 1 204 ? -51.054 -0.835 60.059 1.00 65.56 204 THR A C 1
ATOM 1625 O O . THR A 1 204 ? -52.019 -0.321 60.616 1.00 65.56 204 THR A O 1
ATOM 1628 N N . GLN A 1 205 ? -49.825 -0.751 60.581 1.00 61.47 205 GLN A N 1
ATOM 1629 C CA . GLN A 1 205 ? -49.550 -0.207 61.921 1.00 61.47 205 GLN A CA 1
ATOM 1630 C C . GLN A 1 205 ? -49.801 1.313 62.043 1.00 61.47 205 GLN A C 1
ATOM 1632 O O . GLN A 1 205 ? -50.172 1.810 63.106 1.00 61.47 205 GLN A O 1
ATOM 1637 N N . LYS A 1 206 ? -49.649 2.078 60.949 1.00 59.06 206 LYS A N 1
ATOM 1638 C CA . LYS A 1 206 ? -50.037 3.504 60.905 1.00 59.06 206 LYS A CA 1
ATOM 1639 C C . LYS A 1 206 ? -51.556 3.725 60.875 1.00 59.06 206 LYS A C 1
ATOM 1641 O O . LYS A 1 206 ? -51.993 4.837 61.159 1.00 59.06 206 LYS A O 1
ATOM 1646 N N . GLY A 1 207 ? -52.342 2.709 60.510 1.00 56.34 207 GLY A N 1
ATOM 1647 C CA . GLY A 1 207 ? -53.805 2.780 60.463 1.00 56.34 207 GLY A CA 1
ATOM 1648 C C . GLY A 1 207 ? -54.458 2.673 61.841 1.00 56.34 207 GLY A C 1
ATOM 1649 O O . GLY A 1 207 ? -55.426 3.380 62.101 1.00 56.34 207 GLY A O 1
ATOM 1650 N N . GLU A 1 208 ? -53.902 1.852 62.735 1.00 53.00 208 GLU A N 1
ATOM 1651 C CA . GLU A 1 208 ? -54.413 1.686 64.106 1.00 53.00 208 GLU A CA 1
ATOM 1652 C C . GLU A 1 208 ? -54.043 2.851 65.025 1.00 53.00 208 GLU A C 1
ATOM 1654 O O . GLU A 1 208 ? -54.854 3.273 65.832 1.00 53.00 208 GLU A O 1
ATOM 1659 N N . ARG A 1 209 ? -52.858 3.450 64.864 1.00 54.50 209 ARG A N 1
ATOM 1660 C CA . ARG A 1 209 ? -52.403 4.575 65.706 1.00 54.50 209 ARG A CA 1
ATOM 1661 C C . ARG A 1 209 ? -53.132 5.901 65.435 1.00 54.50 209 ARG A C 1
ATOM 1663 O O . ARG A 1 209 ? -52.843 6.905 66.078 1.00 54.50 209 ARG A O 1
ATOM 1670 N N . ARG A 1 210 ? -53.995 5.918 64.417 1.00 50.44 210 ARG A N 1
ATOM 1671 C CA . ARG A 1 210 ? -54.733 7.087 63.924 1.00 50.44 210 ARG A CA 1
ATOM 1672 C C . ARG A 1 210 ? -56.246 6.968 64.173 1.00 50.44 210 ARG A C 1
ATOM 1674 O O . ARG A 1 210 ? -56.967 7.890 63.803 1.00 50.44 210 ARG A O 1
ATOM 1681 N N . ARG A 1 211 ? -56.705 5.845 64.739 1.00 49.09 211 ARG A N 1
ATOM 1682 C CA . ARG A 1 211 ? -58.079 5.630 65.207 1.00 49.09 211 ARG A CA 1
ATOM 1683 C C . ARG A 1 211 ? -58.153 5.761 66.718 1.00 49.09 211 ARG A C 1
ATOM 1685 O O . ARG A 1 211 ? -57.146 5.421 67.373 1.00 49.09 211 ARG A O 1
#

Mean predicted aligned error: 21.09 Å

Secondary structure (DSSP, 8-state):
-HHHHHHHHHHHHHHHHHHHHHTT--HHHHHHHHHHHHTSSS-HHHHHHHHHHHHTTT--SSHHHHHHHHHHHHHHHHHHHHHHHHHHS--HHHHHHHHHHHHHHH------HHHHHHHHHHHHHHHHTTSS---------------SSSS----HHHHHHHHHHHHHHHHHHHHHHHHHHHHHHHHHHHHHHHHHHHHHHHHHHHHHTT-

Organism: Branchiostoma belcheri (NCBI:txid7741)